Protein AF-A0A844YJI1-F1 (afdb_monomer)

Structure (mmCIF, N/CA/C/O backbone):
data_AF-A0A844YJI1-F1
#
_entry.id   AF-A0A844YJI1-F1
#
loop_
_atom_site.group_PDB
_atom_site.id
_atom_site.type_symbol
_atom_site.label_atom_id
_atom_site.label_alt_id
_atom_site.label_comp_id
_atom_site.label_asym_id
_atom_site.label_entity_id
_atom_site.label_seq_id
_atom_site.pdbx_PDB_ins_code
_atom_site.Cartn_x
_atom_site.Cartn_y
_atom_site.Cartn_z
_atom_site.occupancy
_atom_site.B_iso_or_equiv
_atom_site.auth_seq_id
_atom_site.auth_comp_id
_atom_site.auth_asym_id
_atom_site.auth_atom_id
_atom_site.pdbx_PDB_model_num
ATOM 1 N N . MET A 1 1 ? -22.622 13.168 -15.468 1.00 37.97 1 MET A N 1
ATOM 2 C CA . MET A 1 1 ? -21.741 12.091 -14.967 1.00 37.97 1 MET A CA 1
ATOM 3 C C . MET A 1 1 ? -21.990 12.007 -13.470 1.00 37.97 1 MET A C 1
ATOM 5 O O . MET A 1 1 ? -21.727 12.991 -12.796 1.00 37.97 1 MET A O 1
ATOM 9 N N . ALA A 1 2 ? -22.650 10.957 -12.978 1.00 27.89 2 ALA A N 1
ATOM 10 C CA . ALA A 1 2 ? -23.010 10.878 -11.562 1.00 27.89 2 ALA A CA 1
ATOM 11 C C . ALA A 1 2 ? -21.763 10.545 -10.729 1.00 27.89 2 ALA A C 1
ATOM 13 O O . ALA A 1 2 ? -21.040 9.599 -11.041 1.00 27.89 2 ALA A O 1
ATOM 14 N N . ASP A 1 3 ? -21.505 11.357 -9.709 1.00 32.22 3 ASP A N 1
ATOM 15 C CA . ASP A 1 3 ? -20.399 11.189 -8.776 1.00 32.22 3 ASP A CA 1
ATOM 16 C C . ASP A 1 3 ? -20.737 10.059 -7.789 1.00 32.22 3 ASP A C 1
ATOM 18 O O . ASP A 1 3 ? -21.434 10.240 -6.790 1.00 32.22 3 ASP A O 1
ATOM 22 N N . PHE A 1 4 ? -20.318 8.837 -8.122 1.00 37.47 4 PHE A N 1
ATOM 23 C CA . PHE A 1 4 ? -20.556 7.646 -7.300 1.00 37.47 4 PHE A CA 1
ATOM 24 C C . PHE A 1 4 ? -19.584 7.522 -6.113 1.00 37.47 4 PHE A C 1
ATOM 26 O O . PHE A 1 4 ? -19.648 6.532 -5.381 1.00 37.47 4 PHE A O 1
ATOM 33 N N . ALA A 1 5 ? -18.712 8.511 -5.869 1.00 43.28 5 ALA A N 1
ATOM 34 C CA . ALA A 1 5 ? -17.766 8.482 -4.751 1.00 43.28 5 ALA A CA 1
ATOM 35 C C . ALA A 1 5 ? -18.453 8.468 -3.367 1.00 43.28 5 ALA A C 1
ATOM 37 O O . ALA A 1 5 ? -17.848 8.045 -2.382 1.00 43.28 5 ALA A O 1
ATOM 38 N N . HIS A 1 6 ? -19.729 8.863 -3.286 1.00 41.84 6 HIS A N 1
ATOM 39 C CA . HIS A 1 6 ? -20.486 8.971 -2.034 1.00 41.84 6 HIS A CA 1
ATOM 40 C C . HIS A 1 6 ? -21.352 7.746 -1.671 1.00 41.84 6 HIS A C 1
ATOM 42 O O . HIS A 1 6 ? -21.932 7.728 -0.588 1.00 41.84 6 HIS A O 1
ATOM 48 N N . TYR A 1 7 ? -21.430 6.707 -2.517 1.00 39.31 7 TYR A N 1
ATOM 49 C CA . TYR A 1 7 ? -22.358 5.575 -2.313 1.00 39.31 7 TYR A CA 1
ATOM 50 C C . TYR A 1 7 ? -21.752 4.299 -1.713 1.00 39.31 7 TYR A C 1
ATOM 52 O O . TYR A 1 7 ? -22.489 3.352 -1.429 1.00 39.31 7 TYR A O 1
ATOM 60 N N . SER A 1 8 ? -20.441 4.223 -1.463 1.00 56.78 8 SER A N 1
ATOM 61 C CA . SER A 1 8 ? -19.906 3.069 -0.734 1.00 56.78 8 SER A CA 1
ATOM 62 C C . SER A 1 8 ? -20.155 3.247 0.765 1.00 56.78 8 SER A C 1
ATOM 64 O O . SER A 1 8 ? -19.349 3.849 1.474 1.00 56.78 8 SER A O 1
ATOM 66 N N . VAL A 1 9 ? -21.276 2.722 1.258 1.00 73.06 9 VAL A N 1
ATOM 67 C CA . VAL A 1 9 ? -21.544 2.577 2.694 1.00 73.06 9 VAL A CA 1
ATOM 68 C C . VAL A 1 9 ? -20.427 1.716 3.294 1.00 73.06 9 VAL A C 1
ATOM 70 O O . VAL A 1 9 ? -20.407 0.501 3.107 1.00 73.06 9 VAL A O 1
ATOM 73 N N . THR A 1 10 ? -19.450 2.333 3.962 1.00 85.06 10 THR A N 1
ATOM 74 C CA . THR A 1 10 ? -18.309 1.619 4.555 1.00 85.06 10 THR A CA 1
ATOM 75 C C . THR A 1 10 ? -18.784 0.755 5.717 1.00 85.06 10 THR A C 1
ATOM 77 O O . THR A 1 10 ? -18.982 1.265 6.811 1.00 85.06 10 THR A O 1
ATOM 80 N N . SER A 1 11 ? -18.961 -0.545 5.478 1.00 91.38 11 SER A N 1
ATOM 81 C CA . SER A 1 11 ? -19.440 -1.505 6.478 1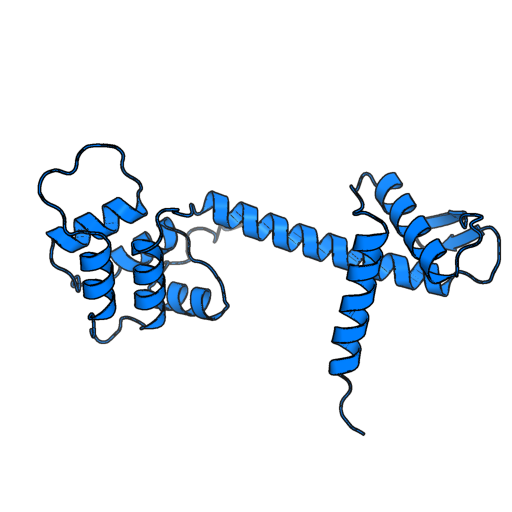.00 91.38 11 SER A CA 1
ATOM 82 C C . SER A 1 11 ? -18.316 -2.354 7.081 1.00 91.38 11 SER A C 1
ATOM 84 O O . SER A 1 11 ? -17.256 -2.511 6.454 1.00 91.38 11 SER A O 1
ATOM 86 N N . PRO A 1 12 ? -18.536 -2.992 8.251 1.00 92.19 12 PRO A N 1
ATOM 87 C CA . PRO A 1 12 ? -17.574 -3.924 8.844 1.00 92.19 12 PRO A CA 1
ATOM 88 C C . PRO A 1 12 ? -17.097 -5.010 7.866 1.00 92.19 12 PRO A C 1
ATOM 90 O O . PRO A 1 12 ? -15.909 -5.327 7.801 1.00 92.19 12 PRO A O 1
ATOM 93 N N . ALA A 1 13 ? -17.993 -5.535 7.025 1.00 92.69 13 ALA A N 1
ATOM 94 C CA . ALA A 1 13 ? -17.663 -6.539 6.011 1.00 92.69 13 ALA A CA 1
ATOM 95 C C . ALA A 1 13 ? -16.760 -6.008 4.889 1.00 92.69 13 ALA A C 1
ATOM 97 O O . ALA A 1 13 ? -15.903 -6.736 4.381 1.00 92.69 13 ALA A O 1
ATOM 98 N N . ILE A 1 14 ? -16.926 -4.749 4.482 1.00 90.94 14 ILE A N 1
ATOM 99 C CA . ILE A 1 14 ? -16.045 -4.125 3.486 1.00 90.94 14 ILE A CA 1
ATOM 100 C C . ILE A 1 14 ? -14.650 -3.929 4.074 1.00 90.94 14 ILE A C 1
ATOM 102 O O . ILE A 1 14 ? -13.665 -4.309 3.439 1.00 90.94 14 ILE A O 1
ATOM 106 N N . VAL A 1 15 ? -14.564 -3.419 5.303 1.00 91.06 15 VAL A N 1
ATOM 107 C CA . VAL A 1 15 ? -13.281 -3.209 5.984 1.00 91.06 15 VAL A CA 1
ATOM 108 C C . VAL A 1 15 ? -12.548 -4.532 6.208 1.00 91.06 15 VAL A C 1
ATOM 110 O O . VAL A 1 15 ? -11.359 -4.622 5.906 1.00 91.06 15 VAL A O 1
ATOM 113 N N . ALA A 1 16 ? -13.248 -5.584 6.642 1.00 92.38 16 ALA A N 1
ATOM 114 C CA . ALA A 1 16 ? -12.661 -6.912 6.809 1.00 92.38 16 ALA A CA 1
ATOM 115 C C . ALA A 1 16 ? -12.089 -7.465 5.491 1.00 92.38 16 ALA A C 1
ATOM 117 O O . ALA A 1 16 ? -10.955 -7.943 5.456 1.00 92.38 16 ALA A O 1
ATOM 118 N N . ARG A 1 17 ? -12.833 -7.347 4.380 1.00 90.50 17 ARG A N 1
ATOM 119 C CA . ARG A 1 17 ? -12.354 -7.762 3.048 1.00 90.50 17 ARG A CA 1
ATOM 120 C C . ARG A 1 17 ? -11.147 -6.946 2.585 1.00 90.50 17 ARG A C 1
ATOM 122 O O . ARG A 1 17 ? -10.225 -7.504 1.991 1.00 90.50 17 ARG A O 1
ATOM 129 N N . PHE A 1 18 ? -11.139 -5.642 2.852 1.00 87.88 18 PHE A N 1
ATOM 130 C CA . PHE A 1 18 ? -10.008 -4.771 2.537 1.00 87.88 18 PHE A CA 1
ATOM 131 C C . PHE A 1 18 ? -8.753 -5.169 3.329 1.00 87.88 18 PHE A C 1
ATOM 133 O O . PHE A 1 18 ? -7.680 -5.325 2.743 1.00 87.88 18 PHE A O 1
ATOM 140 N N . ALA A 1 19 ? -8.901 -5.418 4.633 1.00 87.38 19 ALA A N 1
ATOM 141 C CA . ALA A 1 19 ? -7.820 -5.880 5.500 1.00 87.38 19 ALA A CA 1
ATOM 142 C C . ALA A 1 19 ? -7.262 -7.246 5.060 1.00 87.38 19 ALA A C 1
ATOM 144 O O . ALA A 1 19 ? -6.047 -7.416 4.956 1.00 87.38 19 ALA A O 1
ATOM 145 N N . ALA A 1 20 ? -8.134 -8.192 4.689 1.00 87.75 20 ALA A N 1
ATOM 146 C CA . ALA A 1 20 ? -7.736 -9.515 4.198 1.00 87.75 20 ALA A CA 1
ATOM 147 C C . ALA A 1 20 ? -6.858 -9.453 2.932 1.00 87.75 20 ALA A C 1
ATOM 149 O O . ALA A 1 20 ? -5.977 -10.287 2.733 1.00 87.75 20 ALA A O 1
ATOM 150 N N . ARG A 1 21 ? -7.028 -8.422 2.093 1.00 85.81 21 ARG A N 1
ATOM 151 C CA . ARG A 1 21 ? -6.183 -8.162 0.911 1.00 85.81 21 ARG A CA 1
ATOM 152 C C . ARG A 1 21 ? -4.859 -7.463 1.246 1.00 85.81 21 ARG A C 1
ATOM 154 O O . ARG A 1 21 ? -4.231 -6.886 0.362 1.00 85.81 21 ARG A O 1
ATOM 161 N N . ARG A 1 22 ? -4.428 -7.505 2.512 1.00 80.25 22 ARG A N 1
ATOM 162 C CA . ARG A 1 22 ? -3.274 -6.766 3.059 1.00 80.25 22 ARG A CA 1
ATOM 163 C C . ARG A 1 22 ? -3.423 -5.242 2.973 1.00 80.25 22 ARG A C 1
ATOM 165 O O . ARG A 1 22 ? -2.433 -4.518 3.096 1.00 80.25 22 ARG A O 1
ATOM 172 N N . GLY A 1 23 ? -4.645 -4.747 2.773 1.00 80.00 23 GLY A N 1
ATOM 173 C CA . GLY A 1 23 ? -4.957 -3.335 2.930 1.00 80.00 23 GLY A CA 1
ATOM 174 C C . GLY A 1 23 ? -4.841 -2.929 4.399 1.00 80.00 23 GLY A C 1
ATOM 175 O O . GLY A 1 23 ? -5.090 -3.726 5.298 1.00 80.00 23 GLY A O 1
ATOM 176 N N . ARG A 1 24 ? -4.456 -1.680 4.659 1.00 84.12 24 ARG A N 1
ATOM 177 C CA . ARG A 1 24 ? -4.491 -1.093 6.006 1.00 84.12 24 ARG A CA 1
ATOM 178 C C . ARG A 1 24 ? -5.611 -0.054 6.036 1.00 84.12 24 ARG A C 1
ATOM 180 O O . ARG A 1 24 ? -5.411 0.990 5.413 1.00 84.12 24 ARG A O 1
ATOM 187 N N . PRO A 1 25 ? -6.771 -0.349 6.653 1.00 88.06 25 PRO A N 1
ATOM 188 C CA . PRO A 1 25 ? -7.888 0.593 6.722 1.00 88.06 25 PRO A CA 1
ATOM 189 C C . PRO A 1 25 ? -7.459 1.922 7.352 1.00 88.06 25 PRO A C 1
ATOM 191 O O . PRO A 1 25 ? -6.611 1.920 8.247 1.00 88.06 25 PRO A O 1
ATOM 194 N N . SER A 1 26 ? -8.030 3.033 6.890 1.00 89.06 26 SER A N 1
ATOM 195 C CA . SER A 1 26 ? -7.858 4.331 7.548 1.00 89.06 26 SER A CA 1
ATOM 196 C C . SER A 1 26 ? -8.712 4.436 8.812 1.00 89.06 26 SER A C 1
ATOM 198 O O . SER A 1 26 ? -9.634 3.642 9.036 1.00 89.06 26 SER A O 1
ATOM 200 N N . ASP A 1 27 ? -8.418 5.442 9.625 1.00 89.75 27 ASP A N 1
ATOM 201 C CA . ASP A 1 27 ? -9.129 5.714 10.868 1.00 89.75 27 ASP A CA 1
ATOM 202 C C . ASP A 1 27 ? -10.602 6.058 10.601 1.00 89.75 27 ASP A C 1
ATOM 204 O O . ASP A 1 27 ? -11.487 5.588 11.312 1.00 89.75 27 ASP A O 1
ATOM 208 N N . GLU A 1 28 ? -10.882 6.806 9.535 1.00 89.88 28 GLU A N 1
ATOM 209 C CA . GLU A 1 28 ? -12.232 7.196 9.130 1.00 89.88 28 GLU A CA 1
ATOM 210 C C . GLU A 1 28 ? -13.011 6.012 8.543 1.00 89.88 28 GLU A C 1
ATOM 212 O O . GLU A 1 28 ? -14.203 5.877 8.816 1.00 89.88 28 GLU A O 1
ATOM 217 N N . MET A 1 29 ? -12.354 5.104 7.805 1.00 90.00 29 MET A N 1
ATOM 218 C CA . MET A 1 29 ? -12.991 3.863 7.349 1.00 90.00 29 MET A CA 1
ATOM 219 C C . MET A 1 29 ? -13.389 2.980 8.533 1.00 90.00 29 MET A C 1
ATOM 221 O O . MET A 1 29 ? -14.490 2.429 8.552 1.00 90.00 29 MET A O 1
ATOM 225 N N . LEU A 1 30 ? -12.493 2.845 9.516 1.00 92.94 30 LEU A N 1
ATOM 226 C CA . LEU A 1 30 ? -12.757 2.088 10.737 1.00 92.94 30 LEU A CA 1
ATOM 227 C C . LEU A 1 30 ? -13.880 2.726 11.551 1.00 92.94 30 LEU A C 1
ATOM 229 O O . LEU A 1 30 ? -14.752 2.004 12.020 1.00 92.94 30 LEU A O 1
ATOM 233 N N . LEU A 1 31 ? -13.888 4.054 11.673 1.00 92.81 31 LEU A N 1
ATOM 234 C CA . LEU A 1 31 ? -14.914 4.793 12.403 1.00 92.81 31 LEU A CA 1
ATOM 235 C C . LEU A 1 31 ? -16.287 4.653 11.742 1.00 92.81 31 LEU A C 1
ATOM 237 O O . LEU A 1 31 ? -17.238 4.268 12.412 1.00 92.81 31 LEU A O 1
ATOM 241 N N . LYS A 1 32 ? -16.380 4.879 10.424 1.00 91.38 32 LYS A N 1
ATOM 242 C CA . LYS A 1 32 ? -17.627 4.716 9.657 1.00 91.38 32 LYS A CA 1
ATOM 243 C C . LYS A 1 32 ? -18.187 3.298 9.790 1.00 91.38 32 LYS A C 1
ATOM 245 O O . LYS A 1 32 ? -19.383 3.136 10.001 1.00 91.38 32 LYS A O 1
ATOM 250 N N . ALA A 1 33 ? -17.327 2.279 9.699 1.00 92.75 33 ALA A N 1
ATOM 251 C CA . ALA A 1 33 ? -17.742 0.889 9.872 1.00 92.75 33 ALA A CA 1
ATOM 252 C C . ALA A 1 33 ? -18.152 0.572 11.317 1.00 92.75 33 ALA A C 1
ATOM 254 O O . ALA A 1 33 ? -19.110 -0.166 11.521 1.00 92.75 33 ALA A O 1
ATOM 255 N N . PHE A 1 34 ? -17.446 1.122 12.307 1.00 93.56 34 PHE A N 1
ATOM 256 C CA . PHE A 1 34 ? -17.761 0.943 13.722 1.00 93.56 34 PHE A CA 1
ATOM 257 C C . PHE A 1 34 ? -19.112 1.571 14.087 1.00 93.56 34 PHE A C 1
ATOM 259 O O . PHE A 1 34 ? -19.926 0.928 14.742 1.00 93.56 34 PHE A O 1
ATOM 266 N N . ASP A 1 35 ? -19.389 2.778 13.591 1.00 91.75 35 ASP A N 1
ATOM 267 C CA . ASP A 1 35 ? -20.633 3.507 13.858 1.00 91.75 35 ASP A CA 1
ATOM 268 C C . ASP A 1 35 ? -21.873 2.878 13.196 1.00 91.75 35 ASP A C 1
ATOM 270 O O . ASP A 1 35 ? -22.996 3.201 13.575 1.00 91.75 35 ASP A O 1
ATOM 274 N N . GLN A 1 36 ? -21.695 1.954 12.244 1.00 91.94 36 GLN A N 1
ATOM 275 C CA . GLN A 1 36 ? -22.792 1.181 11.646 1.00 91.94 36 GLN A CA 1
ATOM 276 C C . GLN A 1 36 ? -23.247 -0.011 12.493 1.00 91.94 36 GLN A C 1
ATOM 278 O O . GLN A 1 36 ? -24.264 -0.630 12.178 1.00 91.94 36 GLN A O 1
ATOM 283 N N . ILE A 1 37 ? -22.503 -0.376 13.538 1.00 89.75 37 ILE A N 1
ATOM 284 C CA . ILE A 1 37 ? -22.822 -1.544 14.355 1.00 89.75 37 ILE A CA 1
ATOM 285 C C . ILE A 1 37 ? -23.901 -1.156 15.369 1.00 89.75 37 ILE A C 1
ATOM 287 O O . ILE A 1 37 ? -23.641 -0.422 16.322 1.00 89.75 37 ILE A O 1
ATOM 291 N N . CYS A 1 38 ? -25.117 -1.665 15.164 1.00 85.06 38 CYS A N 1
ATOM 292 C CA . CYS A 1 38 ? -26.252 -1.457 16.057 1.00 85.06 38 CYS A CA 1
ATOM 293 C C . CYS A 1 38 ? -26.910 -2.806 16.409 1.00 85.06 38 CYS A C 1
ATOM 295 O O . CYS A 1 38 ? -27.262 -3.550 15.490 1.00 85.06 38 CYS A O 1
ATOM 297 N N . PRO A 1 39 ? -27.099 -3.135 17.703 1.00 86.44 39 PRO A N 1
ATOM 298 C CA . PRO A 1 39 ? -26.652 -2.385 18.885 1.00 86.44 39 PRO A CA 1
ATOM 299 C C . PRO A 1 39 ? -25.120 -2.389 19.046 1.00 86.44 39 PRO A C 1
ATOM 301 O O . PRO A 1 39 ? -24.446 -3.275 18.516 1.00 86.44 39 PRO A O 1
ATOM 304 N N . SER A 1 40 ? -24.575 -1.402 19.775 1.00 88.88 40 SER A N 1
ATOM 305 C CA . SER A 1 40 ? -23.127 -1.325 20.030 1.00 88.88 40 SER A CA 1
ATOM 306 C C . SER A 1 40 ? -22.659 -2.542 20.843 1.00 88.88 40 SER A C 1
ATOM 308 O O . SER A 1 40 ? -23.257 -2.830 21.882 1.00 88.88 40 SER A O 1
ATOM 310 N N . PRO A 1 41 ? -21.578 -3.229 20.426 1.00 89.50 41 PRO A N 1
ATOM 311 C CA . PRO A 1 41 ? -21.020 -4.373 21.149 1.00 89.50 41 PRO A CA 1
ATOM 312 C C . PRO A 1 41 ? -20.235 -3.968 22.403 1.00 89.50 41 PRO A C 1
ATOM 314 O O . PRO A 1 41 ? -19.803 -4.831 23.163 1.00 89.50 41 PRO A O 1
ATOM 317 N N . LEU A 1 42 ? -19.980 -2.671 22.583 1.00 92.00 42 LEU A N 1
ATOM 318 C CA . LEU A 1 42 ? -19.166 -2.117 23.658 1.00 92.00 42 LEU A CA 1
ATOM 319 C C . LEU A 1 42 ? -20.007 -1.212 24.555 1.00 92.00 42 LEU A C 1
ATOM 321 O O . LEU A 1 42 ? -21.004 -0.630 24.121 1.00 92.00 42 LEU A O 1
ATOM 325 N N . SER A 1 43 ? -19.556 -1.016 25.795 1.00 92.31 43 SER A N 1
ATOM 326 C CA . SER A 1 43 ? -20.160 -0.016 26.676 1.00 92.31 43 SER A CA 1
ATOM 327 C C . SER A 1 43 ? -20.055 1.390 26.072 1.00 92.31 43 SER A C 1
ATOM 329 O O . SER A 1 43 ? -19.213 1.670 25.212 1.00 92.31 43 SER A O 1
ATOM 331 N N . GLN A 1 44 ? -20.883 2.322 26.544 1.00 90.06 44 GLN A N 1
ATOM 332 C CA . GLN A 1 44 ? -20.855 3.709 26.068 1.00 90.06 44 GLN A CA 1
ATOM 333 C C . GLN A 1 44 ? -19.476 4.366 26.269 1.00 90.06 44 GLN A C 1
ATOM 335 O O . GLN A 1 44 ? -18.997 5.087 25.394 1.00 90.06 44 GLN A O 1
ATOM 340 N N . ILE A 1 45 ? -18.812 4.068 27.392 1.00 90.06 45 ILE A N 1
ATOM 341 C CA . ILE A 1 45 ? -17.476 4.586 27.720 1.00 90.06 45 ILE A CA 1
ATOM 342 C C . ILE A 1 45 ? -16.427 4.039 26.744 1.00 90.06 45 ILE A C 1
ATOM 344 O O . ILE A 1 45 ? -15.600 4.793 26.231 1.00 90.06 45 ILE A O 1
ATOM 348 N N . GLU A 1 46 ? -16.462 2.738 26.459 1.00 92.00 46 GLU A N 1
ATOM 349 C CA . GLU A 1 46 ? -15.542 2.103 25.508 1.00 92.00 46 GLU A CA 1
ATOM 350 C C . GLU A 1 46 ? -15.794 2.575 24.075 1.00 92.00 46 GLU A C 1
ATOM 352 O O . GLU A 1 46 ? -14.844 2.862 23.350 1.00 92.00 46 GLU A O 1
ATOM 357 N N . THR A 1 47 ? -17.062 2.726 23.688 1.00 91.75 47 THR A N 1
ATOM 358 C CA . THR A 1 47 ? -17.476 3.248 22.379 1.00 91.75 47 THR A CA 1
ATOM 359 C C . THR A 1 47 ? -16.903 4.650 22.154 1.00 91.75 47 THR A C 1
ATOM 361 O O . THR A 1 47 ? -16.265 4.910 21.134 1.00 91.75 47 THR A O 1
ATOM 364 N N . GLU A 1 48 ? -17.052 5.549 23.130 1.00 89.31 48 GLU A N 1
ATOM 365 C CA . GLU A 1 48 ? -16.487 6.902 23.061 1.00 89.31 48 GLU A CA 1
ATOM 366 C C . GLU A 1 48 ? -14.950 6.881 23.027 1.00 89.31 48 GLU A C 1
ATOM 368 O O . GLU A 1 48 ? -14.322 7.642 22.284 1.00 89.31 48 GLU A O 1
ATOM 373 N N . ALA A 1 49 ? -14.320 5.981 23.786 1.00 89.50 49 ALA A N 1
ATOM 374 C CA . ALA A 1 49 ? -12.870 5.837 23.779 1.00 89.50 49 ALA A CA 1
ATOM 375 C C . ALA A 1 49 ? -12.340 5.354 22.414 1.00 89.50 49 ALA A C 1
ATOM 377 O O . ALA A 1 49 ? -11.355 5.907 21.917 1.00 89.50 49 ALA A O 1
ATOM 378 N N . VAL A 1 50 ? -13.015 4.395 21.768 1.00 91.19 50 VAL A N 1
ATOM 379 C CA . VAL A 1 50 ? -12.701 3.949 20.398 1.00 91.19 50 VAL A CA 1
ATOM 380 C C . VAL A 1 50 ? -12.817 5.115 19.418 1.00 91.19 50 VAL A C 1
ATOM 382 O O . VAL A 1 50 ? -11.858 5.406 18.698 1.00 91.19 50 VAL A O 1
ATOM 385 N N . ARG A 1 51 ? -13.939 5.848 19.437 1.00 90.69 51 ARG A N 1
ATOM 386 C CA . ARG A 1 51 ? -14.155 7.014 18.564 1.00 90.69 51 ARG A CA 1
ATOM 387 C C . ARG A 1 51 ? -13.062 8.067 18.727 1.00 90.69 51 ARG A C 1
ATOM 389 O O . ARG A 1 51 ? -12.551 8.585 17.738 1.00 90.69 51 ARG A O 1
ATOM 396 N N . ARG A 1 52 ? -12.640 8.357 19.959 1.00 87.00 52 ARG A N 1
ATOM 397 C CA . ARG A 1 52 ? -11.557 9.316 20.235 1.00 87.00 52 ARG A CA 1
ATOM 398 C C . ARG A 1 52 ? -10.219 8.905 19.637 1.00 87.00 52 ARG A C 1
ATOM 400 O O . ARG A 1 52 ? -9.519 9.765 19.100 1.00 87.00 52 ARG A O 1
ATOM 407 N N . VAL A 1 53 ? -9.871 7.619 19.713 1.00 87.69 53 VAL A N 1
ATOM 408 C CA . VAL A 1 53 ? -8.628 7.100 19.121 1.00 87.69 53 VAL A CA 1
ATOM 409 C C . VAL A 1 53 ? -8.640 7.240 17.597 1.00 87.69 53 VAL A C 1
ATOM 411 O O . VAL A 1 53 ? -7.597 7.547 17.016 1.00 87.69 53 VAL A O 1
ATOM 414 N N . LEU A 1 54 ? -9.801 7.050 16.964 1.00 88.25 54 LEU A N 1
ATOM 415 C CA . LEU A 1 54 ? -9.958 7.127 15.509 1.00 88.25 54 LEU A CA 1
ATOM 416 C C . LEU A 1 54 ? -10.064 8.576 14.991 1.00 88.25 54 LEU A C 1
ATOM 418 O O . LEU A 1 54 ? -9.453 8.907 13.988 1.00 88.25 54 LEU A O 1
ATOM 422 N N . VAL A 1 55 ? -10.749 9.485 15.692 1.00 81.88 55 VAL A N 1
ATOM 423 C CA . VAL A 1 55 ? -10.896 10.896 15.255 1.00 81.88 55 VAL A CA 1
ATOM 424 C C . VAL A 1 55 ? -9.658 11.751 15.585 1.00 81.88 55 VAL A C 1
ATOM 426 O O . VAL A 1 55 ? -9.547 12.887 15.133 1.00 81.88 55 VAL A O 1
ATOM 429 N N . ARG A 1 56 ? -8.710 11.240 16.388 1.00 69.44 56 ARG A N 1
ATOM 430 C CA . ARG A 1 56 ? -7.556 12.004 16.911 1.00 69.44 56 ARG A CA 1
ATOM 431 C C . ARG A 1 56 ? -7.975 13.346 17.550 1.00 69.44 56 ARG A C 1
ATOM 433 O O . ARG A 1 56 ? -7.312 14.368 17.362 1.00 69.44 56 ARG A O 1
ATOM 440 N N . LYS A 1 57 ? -9.077 13.375 18.316 1.00 65.44 57 LYS A N 1
ATOM 441 C CA . LYS A 1 57 ? -9.511 14.608 19.006 1.00 65.44 57 LYS A CA 1
ATOM 442 C C . LYS A 1 57 ? -8.434 15.070 19.995 1.00 65.44 57 LYS A C 1
ATOM 444 O O . LYS A 1 57 ? -8.053 14.321 20.892 1.00 65.44 57 LYS A O 1
ATOM 449 N N . ARG A 1 58 ? -7.972 16.317 19.844 1.00 55.97 58 ARG A N 1
ATOM 450 C CA . ARG A 1 58 ? -7.086 16.987 20.810 1.00 55.97 58 ARG A CA 1
ATOM 451 C C . ARG A 1 58 ? -7.886 17.397 22.051 1.00 55.97 58 ARG A C 1
ATOM 453 O O . ARG A 1 58 ? -9.027 17.831 21.930 1.00 55.97 58 ARG A O 1
ATOM 460 N N . GLY A 1 59 ? -7.275 17.277 23.228 1.00 62.03 59 GLY A N 1
ATOM 461 C CA . GLY A 1 59 ? -7.854 17.707 24.505 1.00 62.03 59 GLY A CA 1
ATOM 462 C C . GLY A 1 59 ? -7.875 16.612 25.570 1.00 62.03 59 GLY A C 1
ATOM 463 O O . GLY A 1 59 ? -7.814 15.417 25.270 1.00 62.03 59 GLY A O 1
ATOM 464 N N . ARG A 1 60 ? -7.960 17.027 26.839 1.00 61.47 60 ARG A N 1
ATOM 465 C CA . ARG A 1 60 ? -8.049 16.108 27.980 1.00 61.47 60 ARG A CA 1
ATOM 466 C C . ARG A 1 60 ? -9.364 15.320 27.899 1.00 61.47 60 ARG A C 1
ATOM 468 O O . ARG A 1 60 ? -10.413 15.920 27.660 1.00 61.47 60 ARG A O 1
ATOM 475 N N . PRO A 1 61 ? -9.347 13.989 28.068 1.00 64.81 61 PRO A N 1
ATOM 476 C CA . PRO A 1 61 ? -10.580 13.223 28.097 1.00 64.81 61 PRO A CA 1
ATOM 477 C C . PRO A 1 61 ? -11.465 13.610 29.293 1.00 64.81 61 PRO A C 1
ATOM 479 O O . PRO A 1 61 ? -10.938 13.839 30.385 1.00 64.81 61 PRO A O 1
ATOM 482 N N . PRO A 1 62 ? -12.796 13.692 29.103 1.00 63.25 62 PRO A N 1
ATOM 483 C CA . PRO A 1 62 ? -13.756 13.888 30.175 1.00 63.25 62 PRO A CA 1
ATOM 484 C C . PRO A 1 62 ? -13.842 12.580 30.966 1.00 63.25 62 PRO A C 1
ATOM 486 O O . PRO A 1 62 ? -14.633 11.695 30.661 1.00 63.25 62 PRO A O 1
ATOM 489 N N . GLY A 1 63 ? -12.953 12.421 31.943 1.00 72.50 63 GLY A N 1
ATOM 490 C CA . GLY A 1 63 ? -12.942 11.276 32.850 1.00 72.50 63 GLY A CA 1
ATOM 491 C C . GLY A 1 63 ? -11.929 10.180 32.515 1.00 72.50 63 GLY A C 1
ATOM 492 O O . GLY A 1 63 ? -11.089 10.292 31.616 1.00 72.50 63 GLY A O 1
ATOM 493 N N . LYS A 1 64 ? -11.982 9.115 33.320 1.00 81.62 64 LYS A N 1
ATOM 494 C CA . LYS A 1 64 ? -11.066 7.973 33.260 1.00 81.62 64 LYS A CA 1
ATOM 495 C C . LYS A 1 64 ? -11.499 7.026 32.140 1.00 81.62 64 LYS A C 1
ATOM 497 O O . LYS A 1 64 ? -12.315 6.137 32.356 1.00 81.62 64 LYS A O 1
ATOM 502 N N . LEU A 1 65 ? -10.963 7.238 30.941 1.00 84.12 65 LEU A N 1
ATOM 503 C CA . LEU A 1 65 ? -11.163 6.319 29.822 1.00 84.12 65 LEU A CA 1
ATOM 504 C C . LEU A 1 65 ? -10.340 5.032 30.010 1.00 84.12 65 LEU A C 1
ATOM 506 O O . LEU A 1 65 ? -9.256 5.083 30.603 1.00 84.12 65 LEU A O 1
ATOM 510 N N . PRO A 1 66 ? -10.821 3.890 29.489 1.00 87.50 66 PRO A N 1
ATOM 511 C CA . PRO A 1 66 ? -10.044 2.659 29.440 1.00 87.50 66 PRO A CA 1
ATOM 512 C C . PRO A 1 66 ? -8.749 2.856 28.644 1.00 87.50 66 PRO A C 1
ATOM 514 O O . PRO A 1 66 ? -8.682 3.629 27.683 1.00 87.50 66 PRO A O 1
ATOM 517 N N . SER A 1 67 ? -7.701 2.143 29.050 1.00 88.38 67 SER A N 1
ATOM 518 C 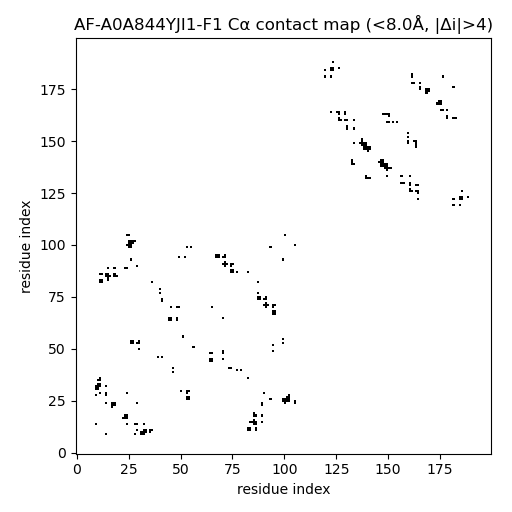CA . SER A 1 67 ? -6.421 2.169 28.348 1.00 88.38 67 SER A CA 1
ATOM 519 C C . SER A 1 67 ? -6.539 1.528 26.963 1.00 88.38 67 SER A C 1
ATOM 521 O O . SER A 1 67 ? -7.411 0.696 26.709 1.00 88.38 67 SER A O 1
ATOM 523 N N . ARG A 1 68 ? -5.612 1.862 26.058 1.00 88.12 68 ARG A N 1
ATOM 524 C CA . ARG A 1 68 ? -5.579 1.284 24.703 1.00 88.12 68 ARG A CA 1
ATOM 525 C C . ARG A 1 68 ? -5.517 -0.244 24.742 1.00 88.12 68 ARG A C 1
ATOM 527 O O . ARG A 1 68 ? -6.249 -0.896 24.015 1.00 88.12 68 ARG A O 1
ATOM 534 N N . THR A 1 69 ? -4.725 -0.810 25.653 1.00 90.38 69 THR A N 1
ATOM 535 C CA . THR A 1 69 ? -4.622 -2.263 25.854 1.00 90.38 69 THR A CA 1
ATOM 536 C C . THR A 1 69 ? -5.939 -2.881 26.322 1.00 90.38 69 THR A C 1
ATOM 538 O O . THR A 1 69 ? -6.298 -3.963 25.861 1.00 90.38 69 THR A O 1
ATOM 541 N N . GLN A 1 70 ? -6.669 -2.206 27.218 1.00 92.44 70 GLN A N 1
ATOM 542 C CA . GLN A 1 70 ? -7.994 -2.655 27.658 1.00 92.44 70 GLN A CA 1
ATOM 543 C C . GLN A 1 70 ? -8.986 -2.645 26.491 1.00 92.44 70 GLN A C 1
ATOM 545 O O . GLN A 1 70 ? -9.644 -3.652 26.257 1.00 92.44 70 GLN A O 1
ATOM 550 N N . LEU A 1 71 ? -9.009 -1.568 25.700 1.00 92.25 71 LEU A N 1
ATOM 551 C CA . LEU A 1 71 ? -9.861 -1.455 24.513 1.00 92.25 71 LEU A CA 1
ATOM 552 C C . LEU A 1 71 ? -9.540 -2.511 23.453 1.00 92.25 71 LEU A C 1
ATOM 554 O O . LEU A 1 71 ? -10.448 -3.149 22.931 1.00 92.25 71 LEU A O 1
ATOM 558 N N . THR A 1 72 ? -8.259 -2.739 23.154 1.00 93.25 72 THR A N 1
ATOM 559 C CA . THR A 1 72 ? -7.829 -3.778 22.208 1.00 93.25 72 THR A CA 1
ATOM 560 C C . THR A 1 72 ? -8.321 -5.157 22.647 1.00 93.25 72 THR A C 1
ATOM 562 O O . THR A 1 72 ? -8.833 -5.912 21.823 1.00 93.25 72 THR A O 1
ATOM 565 N N . ARG A 1 73 ? -8.201 -5.489 23.941 1.00 93.56 73 ARG A N 1
ATOM 566 C CA . ARG A 1 73 ? -8.703 -6.762 24.480 1.00 93.56 73 ARG A CA 1
ATOM 567 C C . ARG A 1 73 ? -10.223 -6.852 24.392 1.00 93.56 73 ARG A C 1
ATOM 569 O O . ARG A 1 73 ? -10.710 -7.864 23.901 1.00 93.56 73 ARG A O 1
ATOM 576 N N . ALA A 1 74 ? -10.941 -5.803 24.795 1.00 93.38 74 ALA A N 1
ATOM 577 C CA . ALA A 1 74 ? -12.399 -5.754 24.722 1.00 93.38 74 ALA A CA 1
ATOM 578 C C . ALA A 1 74 ? -12.892 -5.981 23.284 1.00 93.38 74 ALA A C 1
ATOM 580 O O . ALA A 1 74 ? -13.709 -6.864 23.044 1.00 93.38 74 ALA A O 1
ATOM 581 N N . VAL A 1 75 ? -12.307 -5.284 22.302 1.00 94.25 75 VAL A N 1
ATOM 582 C CA . VAL A 1 75 ? -12.642 -5.451 20.877 1.00 94.25 75 VAL A CA 1
ATOM 583 C C . VAL A 1 75 ? -12.383 -6.877 20.384 1.00 94.25 75 VAL A C 1
ATOM 585 O O . VAL A 1 75 ? -13.209 -7.441 19.670 1.00 94.25 75 VAL A O 1
ATOM 588 N N . LEU A 1 76 ? -11.265 -7.494 20.775 1.00 94.25 76 LEU A N 1
ATOM 589 C CA . LEU A 1 76 ? -10.956 -8.877 20.393 1.00 94.25 76 LEU A CA 1
ATOM 590 C C . LEU A 1 76 ? -11.830 -9.918 21.101 1.00 94.25 76 LEU A C 1
ATOM 592 O O . LEU A 1 76 ? -11.881 -11.061 20.647 1.00 94.25 76 LEU A O 1
ATOM 596 N N . GLN A 1 77 ? -12.507 -9.565 22.189 1.00 95.06 77 GLN A N 1
ATOM 597 C CA . GLN A 1 77 ? -13.428 -10.455 22.897 1.00 95.06 77 GLN A CA 1
ATOM 598 C C . GLN A 1 77 ? -14.862 -10.379 22.360 1.00 95.06 77 GLN A C 1
ATOM 600 O O . GLN A 1 77 ? -15.667 -11.253 22.677 1.00 95.06 77 GLN A O 1
ATOM 605 N N . ILE A 1 78 ? -15.178 -9.398 21.507 1.00 93.44 78 ILE A N 1
ATOM 606 C CA . ILE A 1 78 ? -16.484 -9.309 20.847 1.00 93.44 78 ILE A CA 1
ATOM 607 C C . ILE A 1 78 ? -16.722 -10.576 20.016 1.00 93.44 78 ILE A C 1
ATOM 609 O O . ILE A 1 78 ? -15.948 -10.902 19.110 1.00 93.44 78 ILE A O 1
ATOM 613 N N . ASN A 1 79 ? -17.826 -11.261 20.316 1.00 89.19 79 ASN A N 1
ATOM 614 C CA . ASN A 1 79 ? -18.292 -12.453 19.608 1.00 89.19 79 ASN A CA 1
ATOM 615 C C . ASN A 1 79 ? -19.747 -12.296 19.129 1.00 89.19 79 ASN A C 1
ATOM 617 O O . ASN A 1 79 ? -20.557 -13.216 19.211 1.00 89.19 79 ASN A O 1
ATOM 621 N N . GLN A 1 80 ? -20.106 -11.089 18.689 1.00 88.19 80 GLN A N 1
ATOM 622 C CA . GLN A 1 80 ? -21.456 -10.794 18.224 1.00 88.19 80 GLN A CA 1
ATOM 623 C C . GLN A 1 80 ? -21.667 -11.325 16.794 1.00 88.19 80 GLN A C 1
ATOM 625 O O . GLN A 1 80 ? -20.865 -11.015 15.902 1.00 88.19 80 GLN A O 1
ATOM 630 N N . PRO A 1 81 ? -22.758 -12.070 16.538 1.00 86.00 81 PRO A N 1
ATOM 631 C CA . PRO A 1 81 ? -23.126 -12.491 15.193 1.00 86.00 81 PRO A CA 1
ATOM 632 C C . PRO A 1 81 ? -23.285 -11.285 14.258 1.00 86.00 81 PRO A C 1
ATOM 634 O O . PRO A 1 81 ? -23.896 -10.283 14.620 1.00 86.00 81 PRO A O 1
ATOM 637 N N . GLY A 1 82 ? -22.730 -11.378 13.049 1.00 86.06 82 GLY A N 1
ATOM 638 C CA . GLY A 1 82 ? -22.812 -10.314 12.041 1.00 86.06 82 GLY A CA 1
ATOM 639 C C . GLY A 1 82 ? -21.641 -9.327 12.035 1.00 86.06 82 GLY A C 1
ATOM 640 O O . GLY A 1 82 ? -21.505 -8.576 11.070 1.00 86.06 82 GLY A O 1
ATOM 641 N N . ILE A 1 83 ? -20.744 -9.364 13.029 1.00 92.25 83 ILE A N 1
ATOM 642 C CA . ILE A 1 83 ? -19.501 -8.580 13.006 1.00 92.25 83 ILE A CA 1
ATOM 643 C C . ILE A 1 83 ? -18.344 -9.472 12.527 1.00 92.25 83 ILE A C 1
ATOM 645 O O . ILE A 1 83 ? -17.962 -10.416 13.219 1.00 92.25 83 ILE A O 1
ATOM 649 N N . PRO A 1 84 ? -17.741 -9.204 11.356 1.00 94.31 84 PRO A N 1
ATOM 650 C CA . PRO A 1 84 ? -16.657 -10.031 10.837 1.00 94.31 84 PRO A CA 1
ATOM 651 C C . PRO A 1 84 ? -15.408 -9.967 11.718 1.00 94.31 84 PRO A C 1
ATOM 653 O O . PRO A 1 84 ? -14.939 -8.883 12.072 1.00 94.31 84 PRO A O 1
ATOM 656 N N . ARG A 1 85 ? -14.787 -11.123 11.982 1.00 93.38 85 ARG A N 1
ATOM 657 C CA . ARG A 1 85 ? -13.577 -11.196 12.816 1.00 93.38 85 ARG A CA 1
ATOM 658 C C . ARG A 1 85 ? -12.426 -10.341 12.284 1.00 93.38 85 ARG A C 1
ATOM 660 O O . ARG A 1 85 ? -11.795 -9.624 13.051 1.00 93.38 85 ARG A O 1
ATOM 667 N N . GLY A 1 86 ? -12.228 -10.334 10.965 1.00 92.62 86 GLY A N 1
ATOM 668 C CA . GLY A 1 86 ? -11.189 -9.519 10.329 1.00 92.62 86 GLY A CA 1
ATOM 669 C C . GLY A 1 86 ? -11.373 -8.009 10.530 1.00 92.62 86 GLY A C 1
ATOM 670 O O . GLY A 1 86 ? -10.393 -7.269 10.534 1.00 92.62 86 GLY A O 1
ATOM 671 N N . PHE A 1 87 ? -12.606 -7.531 10.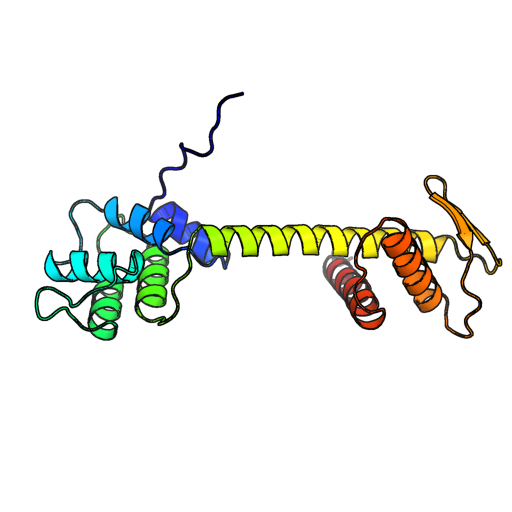742 1.00 95.38 87 PHE A N 1
ATOM 672 C CA . PHE A 1 87 ? -12.840 -6.136 11.121 1.00 95.38 87 PHE A CA 1
ATOM 673 C C . PHE A 1 87 ? -12.388 -5.872 12.561 1.00 95.38 87 PHE A C 1
ATOM 675 O O . PHE A 1 87 ? -11.664 -4.907 12.797 1.00 95.38 87 PHE A O 1
ATOM 682 N N . LEU A 1 88 ? -12.761 -6.746 13.502 1.00 95.25 88 LEU A N 1
ATOM 683 C CA . LEU A 1 88 ? -12.354 -6.635 14.907 1.00 95.25 88 LEU A CA 1
ATOM 684 C C . LEU A 1 88 ? -10.832 -6.679 15.058 1.00 95.25 88 LEU A C 1
ATOM 686 O O . LEU A 1 88 ? -10.267 -5.886 15.801 1.00 95.25 88 LEU A O 1
ATOM 690 N N . GLU A 1 89 ? -10.156 -7.550 14.310 1.00 94.50 89 GLU A N 1
ATOM 691 C CA . GLU A 1 89 ? -8.693 -7.629 14.274 1.00 94.50 89 GLU A CA 1
ATOM 692 C C . GLU A 1 89 ? -8.061 -6.346 13.727 1.00 94.50 89 GLU A C 1
ATOM 694 O O . GLU A 1 89 ? -7.120 -5.819 14.323 1.00 94.50 89 GLU A O 1
ATOM 699 N N . ALA A 1 90 ? -8.596 -5.800 12.629 1.00 92.69 90 ALA A N 1
ATOM 700 C CA . ALA A 1 90 ? -8.116 -4.541 12.064 1.00 92.69 90 ALA A CA 1
ATOM 701 C C . ALA A 1 90 ? -8.316 -3.364 13.035 1.00 92.69 90 ALA A C 1
ATOM 703 O O . ALA A 1 90 ? -7.403 -2.553 13.221 1.00 92.69 90 ALA A O 1
ATOM 704 N N . LEU A 1 91 ? -9.478 -3.296 13.692 1.00 93.69 91 LEU A N 1
ATOM 705 C CA . LEU A 1 91 ? -9.785 -2.287 14.702 1.00 93.69 91 LEU A CA 1
ATOM 706 C C . LEU A 1 91 ? -8.865 -2.429 15.922 1.00 93.69 91 LEU A C 1
ATOM 708 O O . LEU A 1 91 ? -8.250 -1.454 16.341 1.00 93.69 91 LEU A O 1
ATOM 712 N N . ALA A 1 92 ? -8.698 -3.640 16.451 1.00 93.75 92 ALA A N 1
ATOM 713 C CA . ALA A 1 92 ? -7.824 -3.933 17.582 1.00 93.75 92 ALA A CA 1
ATOM 714 C C . ALA A 1 92 ? -6.356 -3.584 17.290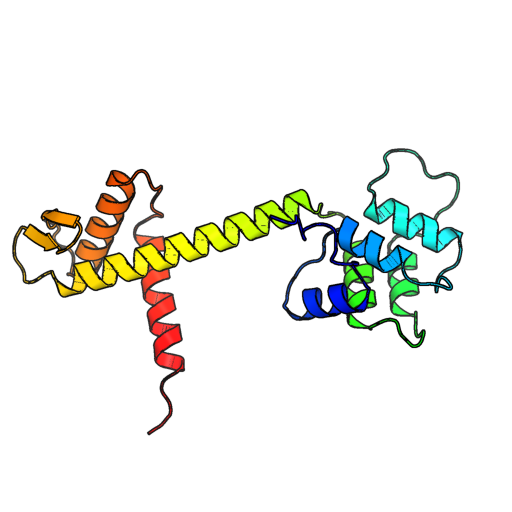 1.00 93.75 92 ALA A C 1
ATOM 716 O O . ALA A 1 92 ? -5.696 -2.933 18.106 1.00 93.75 92 ALA A O 1
ATOM 717 N N . HIS A 1 93 ? -5.859 -3.953 16.105 1.00 91.44 93 HIS A N 1
ATOM 718 C CA . HIS A 1 93 ? -4.523 -3.581 15.644 1.00 91.44 93 HIS A CA 1
ATOM 719 C C . HIS A 1 93 ? -4.366 -2.056 15.599 1.00 91.44 93 HIS A C 1
ATOM 721 O O . HIS A 1 93 ? -3.380 -1.506 16.096 1.00 91.44 93 HIS A O 1
ATOM 727 N N . ARG A 1 94 ? -5.359 -1.342 15.053 1.00 90.19 94 ARG A N 1
ATOM 728 C CA . ARG A 1 94 ? -5.339 0.122 15.017 1.00 90.19 94 ARG A CA 1
ATOM 729 C C . ARG A 1 94 ? -5.357 0.738 16.417 1.00 90.19 94 ARG A C 1
ATOM 731 O O . ARG A 1 94 ? -4.584 1.662 16.674 1.00 90.19 94 ARG A O 1
ATOM 738 N N . LEU A 1 95 ? -6.192 0.235 17.323 1.00 90.19 95 LEU A N 1
ATOM 739 C CA . LEU A 1 95 ? -6.258 0.699 18.711 1.00 90.19 95 LEU A CA 1
ATOM 740 C C . LEU A 1 95 ? -4.928 0.483 19.443 1.00 90.19 95 LEU A C 1
ATOM 742 O O . LEU A 1 95 ? -4.534 1.352 20.219 1.00 90.19 95 LEU A O 1
ATOM 746 N N . GLY A 1 96 ? -4.199 -0.593 19.133 1.00 87.31 96 GLY A N 1
ATOM 747 C CA . GLY A 1 96 ? -2.852 -0.852 19.650 1.00 87.31 96 GLY A CA 1
ATOM 748 C C . GLY A 1 96 ? -1.746 0.045 19.067 1.00 87.31 96 GLY A C 1
ATOM 749 O O . GLY A 1 96 ? -0.748 0.285 19.738 1.00 87.31 96 GLY A O 1
ATOM 750 N N . SER A 1 97 ? -1.919 0.582 17.855 1.00 85.31 97 SER A N 1
ATOM 751 C CA . SER A 1 97 ? -0.919 1.422 17.172 1.00 85.31 97 SER A CA 1
ATOM 752 C C . SER A 1 97 ? -0.960 2.884 17.620 1.00 85.31 97 SER A C 1
ATOM 754 O O . SER A 1 97 ? -2.014 3.517 17.568 1.00 85.31 97 SER A O 1
ATOM 756 N N . ILE A 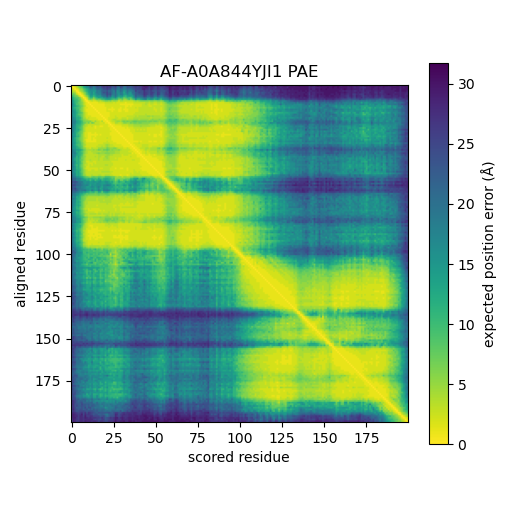1 98 ? 0.183 3.476 17.983 1.00 78.50 98 ILE A N 1
ATOM 757 C CA . ILE A 1 98 ? 0.272 4.909 18.328 1.00 78.50 98 ILE A CA 1
ATOM 758 C C . ILE A 1 98 ? -0.071 5.779 17.112 1.00 78.50 98 ILE A C 1
ATOM 760 O O . ILE A 1 98 ? -0.864 6.715 17.226 1.00 78.50 98 ILE A O 1
ATOM 764 N N . GLU A 1 99 ? 0.468 5.426 15.947 1.00 77.00 99 GLU A N 1
ATOM 765 C CA . GLU A 1 99 ? 0.249 6.145 14.697 1.00 77.00 99 GLU A CA 1
ATOM 766 C C . GLU A 1 99 ? -1.129 5.808 14.121 1.00 77.00 99 GLU A C 1
ATOM 768 O O . GLU A 1 99 ? -1.465 4.638 13.908 1.00 77.00 99 GLU A O 1
ATOM 773 N N . GLY A 1 100 ? -1.942 6.844 13.896 1.00 74.12 100 GLY A N 1
ATOM 774 C CA . GLY A 1 100 ? -3.153 6.731 13.075 1.00 74.12 100 GLY A CA 1
ATOM 775 C C . GLY A 1 100 ? -2.878 6.871 11.588 1.00 74.12 100 GLY A C 1
ATOM 776 O O . GLY A 1 100 ? -1.766 7.237 11.216 1.00 74.12 100 GLY A O 1
ATOM 777 N N . ARG A 1 101 ? -3.894 6.651 10.759 1.00 75.19 101 ARG A N 1
ATOM 778 C CA . ARG A 1 101 ? -3.777 6.857 9.317 1.00 75.19 101 ARG A CA 1
ATOM 779 C C . ARG A 1 101 ? -5.035 7.511 8.777 1.00 75.19 101 ARG A C 1
ATOM 781 O O . ARG A 1 101 ? -6.097 6.899 8.838 1.00 75.19 101 ARG A O 1
ATOM 788 N N . SER A 1 102 ? -4.912 8.720 8.244 1.00 75.81 102 SER A N 1
ATOM 789 C CA . SER A 1 102 ? -6.066 9.395 7.639 1.00 75.81 102 SER A CA 1
ATOM 790 C C . SER A 1 102 ? -6.419 8.795 6.274 1.00 75.81 102 SER A C 1
ATOM 792 O O . SER A 1 102 ? -5.572 8.194 5.601 1.00 75.81 102 SER A O 1
ATOM 794 N N . GLU A 1 103 ? -7.667 8.972 5.835 1.00 72.75 103 GLU A N 1
ATOM 795 C CA . GLU A 1 103 ? -8.120 8.644 4.474 1.00 72.75 103 GLU A CA 1
ATOM 796 C C . GLU A 1 103 ? -7.222 9.329 3.436 1.00 72.75 103 GLU A C 1
ATOM 798 O O . GLU A 1 103 ? -6.816 8.695 2.464 1.00 72.75 103 GLU A O 1
ATOM 803 N N . PHE A 1 104 ? -6.823 10.579 3.684 1.00 71.75 104 PHE A N 1
ATOM 804 C CA . PHE A 1 104 ? -5.918 11.333 2.818 1.00 71.75 104 PHE A CA 1
ATOM 805 C C . PHE A 1 104 ? -4.531 10.680 2.698 1.00 71.75 104 PHE A C 1
ATOM 807 O O . PHE A 1 104 ? -4.047 10.433 1.593 1.00 71.75 104 PHE A O 1
ATOM 814 N N . GLU A 1 105 ? -3.901 10.316 3.819 1.00 73.25 105 GLU A N 1
ATOM 815 C CA . GLU A 1 105 ? -2.609 9.611 3.822 1.00 73.25 105 GLU A CA 1
ATOM 816 C C . GLU A 1 105 ? -2.706 8.234 3.145 1.00 73.25 105 GLU A C 1
ATOM 818 O O . GLU A 1 105 ? -1.777 7.791 2.459 1.00 73.25 105 GLU A O 1
ATOM 823 N N . ALA A 1 106 ? -3.832 7.538 3.328 1.00 69.62 106 ALA A N 1
ATOM 824 C CA . ALA A 1 106 ? -4.096 6.264 2.673 1.00 69.62 106 ALA A CA 1
ATOM 825 C C . ALA A 1 106 ? -4.243 6.428 1.150 1.00 69.62 106 ALA A C 1
ATOM 827 O O . ALA A 1 106 ? -3.640 5.657 0.397 1.00 69.62 106 ALA A O 1
ATOM 828 N N . GLN A 1 107 ? -4.975 7.450 0.698 1.00 73.19 107 GLN A N 1
ATOM 829 C CA . GLN A 1 107 ? -5.159 7.780 -0.716 1.00 73.19 107 GLN A CA 1
ATOM 830 C C . GLN A 1 107 ? -3.842 8.185 -1.382 1.00 73.19 107 GLN A C 1
ATOM 832 O O . GLN A 1 107 ? -3.517 7.639 -2.435 1.00 73.19 107 GLN A O 1
ATOM 837 N N . ILE A 1 108 ? -3.032 9.041 -0.748 1.00 77.88 108 ILE A N 1
ATOM 838 C CA . ILE A 1 108 ? -1.685 9.379 -1.239 1.00 77.88 108 ILE A CA 1
ATOM 839 C C . ILE A 1 108 ? -0.826 8.118 -1.353 1.00 77.88 108 ILE A C 1
ATOM 841 O O . ILE A 1 108 ? -0.162 7.901 -2.365 1.00 77.88 108 ILE A O 1
ATOM 845 N N . GLY A 1 109 ? -0.849 7.247 -0.340 1.00 75.44 109 GLY A N 1
ATOM 846 C CA . GLY A 1 109 ? -0.107 5.987 -0.372 1.00 75.44 109 GLY A CA 1
ATOM 847 C C . GLY A 1 109 ? -0.525 5.077 -1.533 1.00 75.44 109 GLY A C 1
ATO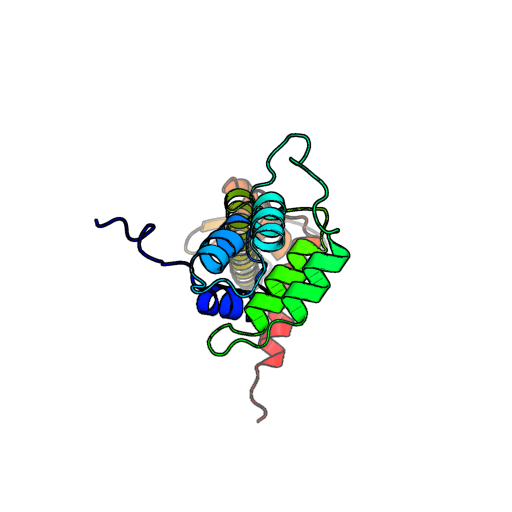M 848 O O . GLY A 1 109 ? 0.332 4.491 -2.203 1.00 75.44 109 GLY A O 1
ATOM 849 N N . MET A 1 110 ? -1.830 4.976 -1.795 1.00 77.50 110 MET A N 1
ATOM 850 C CA . MET A 1 110 ? -2.376 4.208 -2.914 1.00 77.50 110 MET A CA 1
ATOM 851 C C . MET A 1 110 ? -1.996 4.831 -4.259 1.00 77.50 110 MET A C 1
ATOM 853 O O . MET A 1 110 ? -1.476 4.123 -5.120 1.00 77.50 110 MET A O 1
ATOM 857 N N . HIS A 1 111 ? -2.165 6.145 -4.410 1.00 79.50 111 HIS A N 1
ATOM 858 C CA . HIS A 1 111 ? -1.762 6.891 -5.599 1.00 79.50 111 HIS A CA 1
ATOM 859 C C . HIS A 1 111 ? -0.272 6.686 -5.901 1.00 79.50 111 HIS A C 1
ATOM 861 O O . HIS A 1 111 ? 0.082 6.221 -6.981 1.00 79.50 111 HIS A O 1
ATOM 867 N N . ASN A 1 112 ? 0.602 6.892 -4.913 1.00 79.06 112 ASN A N 1
ATOM 868 C CA . ASN A 1 112 ? 2.045 6.686 -5.050 1.00 79.06 112 ASN A CA 1
ATOM 869 C C . ASN A 1 112 ? 2.403 5.241 -5.422 1.00 79.06 112 ASN A C 1
ATOM 871 O O . ASN A 1 112 ? 3.385 4.999 -6.127 1.00 79.06 112 ASN A O 1
ATOM 875 N N . THR A 1 113 ? 1.623 4.264 -4.955 1.00 83.00 113 THR A N 1
ATOM 876 C CA . THR A 1 113 ? 1.807 2.852 -5.314 1.00 83.00 113 THR A CA 1
ATOM 877 C C . THR A 1 113 ? 1.422 2.597 -6.769 1.00 83.00 113 THR A C 1
ATOM 879 O O . THR A 1 113 ? 2.187 1.957 -7.489 1.00 83.00 113 THR A O 1
ATOM 882 N N . ILE A 1 114 ? 0.278 3.119 -7.214 1.00 83.00 114 ILE A N 1
ATOM 883 C CA . ILE A 1 114 ? -0.209 3.000 -8.594 1.00 83.00 114 ILE A CA 1
ATOM 884 C C . ILE A 1 114 ? 0.762 3.690 -9.556 1.00 83.00 114 ILE A C 1
ATOM 886 O O . ILE A 1 114 ? 1.241 3.061 -10.499 1.00 83.00 114 ILE A O 1
ATOM 890 N N . MET A 1 115 ? 1.152 4.935 -9.273 1.00 83.12 115 MET A N 1
ATOM 891 C CA . MET A 1 115 ? 2.114 5.686 -10.088 1.00 83.12 115 MET A CA 1
ATOM 892 C C . MET A 1 115 ? 3.458 4.959 -10.192 1.00 83.12 115 MET A C 1
ATOM 894 O O . MET A 1 115 ? 4.022 4.834 -11.280 1.00 83.12 115 MET A O 1
ATOM 898 N N . ARG A 1 116 ? 3.941 4.377 -9.086 1.00 86.62 116 ARG A N 1
ATOM 899 C CA . ARG A 1 116 ? 5.145 3.535 -9.094 1.00 86.62 116 ARG A CA 1
ATOM 900 C C . ARG A 1 116 ? 4.976 2.298 -9.973 1.00 86.62 116 ARG A C 1
ATOM 902 O O . ARG A 1 116 ? 5.882 1.983 -10.734 1.00 86.62 116 ARG A O 1
ATOM 909 N N . GLN A 1 117 ? 3.838 1.610 -9.896 1.00 86.31 117 GLN A N 1
ATOM 910 C CA . GLN A 1 117 ? 3.561 0.446 -10.741 1.00 86.31 117 GLN A CA 1
ATOM 911 C C . GLN A 1 117 ? 3.527 0.813 -12.229 1.00 86.31 117 GLN A C 1
ATOM 913 O O . GLN A 1 117 ? 4.103 0.084 -13.034 1.00 86.31 117 GLN A O 1
ATOM 918 N N . HIS A 1 118 ? 2.910 1.939 -12.601 1.00 86.62 118 HIS A N 1
ATOM 919 C CA . HIS A 1 118 ? 2.917 2.425 -13.984 1.00 86.62 118 HIS A CA 1
ATOM 920 C C . HIS A 1 118 ? 4.331 2.739 -14.470 1.00 86.62 118 HIS A C 1
ATOM 922 O O . HIS A 1 118 ? 4.724 2.259 -15.533 1.00 86.62 118 HIS A O 1
ATOM 928 N N . ARG A 1 119 ? 5.126 3.454 -13.668 1.00 88.75 119 ARG A N 1
ATOM 929 C CA . ARG A 1 119 ? 6.531 3.731 -13.989 1.00 88.75 119 ARG A CA 1
ATOM 930 C C . ARG A 1 119 ? 7.336 2.443 -14.161 1.00 88.75 119 ARG A C 1
ATOM 932 O O . ARG A 1 119 ? 8.062 2.291 -15.138 1.00 88.75 119 ARG A O 1
ATOM 939 N N . ASP A 1 120 ? 7.183 1.487 -13.248 1.00 90.56 120 ASP A N 1
ATOM 940 C CA . ASP A 1 120 ? 7.884 0.204 -13.313 1.00 90.56 120 ASP A CA 1
ATOM 941 C C . ASP A 1 120 ? 7.449 -0.618 -14.545 1.00 90.56 120 ASP A C 1
ATOM 943 O O . ASP A 1 120 ? 8.280 -1.281 -15.167 1.00 90.56 120 ASP A O 1
ATOM 947 N N . ASN A 1 121 ? 6.166 -0.568 -14.935 1.00 89.00 121 ASN A N 1
ATOM 948 C CA . ASN A 1 121 ? 5.670 -1.171 -16.179 1.00 89.00 121 ASN A CA 1
ATOM 949 C C . ASN A 1 121 ? 6.336 -0.536 -17.405 1.00 89.00 121 ASN A C 1
ATOM 951 O O . ASN A 1 121 ? 6.818 -1.264 -18.273 1.00 89.00 121 ASN A O 1
ATOM 955 N N . LEU A 1 122 ? 6.380 0.798 -17.449 1.00 90.25 122 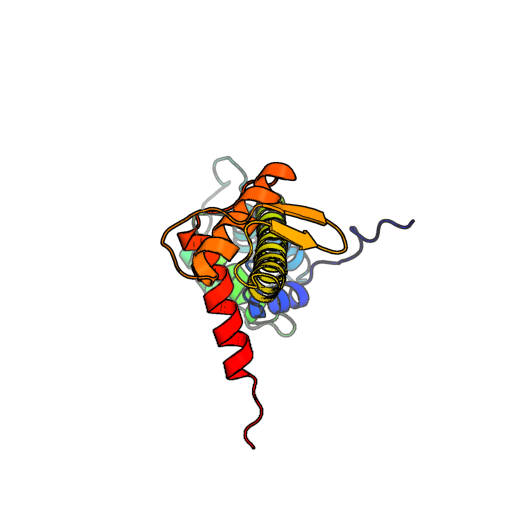LEU A N 1
ATOM 956 C CA . LEU A 1 122 ? 6.969 1.567 -18.542 1.00 90.25 122 LEU A CA 1
ATOM 957 C C . LEU A 1 122 ? 8.462 1.251 -18.698 1.00 90.25 122 LEU A C 1
ATOM 959 O O . LEU A 1 122 ? 8.901 0.915 -19.793 1.00 90.25 122 LEU A O 1
ATOM 963 N N . ILE A 1 123 ? 9.218 1.237 -17.592 1.00 92.19 123 ILE A N 1
ATOM 964 C CA . ILE A 1 123 ? 10.636 0.841 -17.573 1.00 92.19 123 ILE A CA 1
ATOM 965 C C . ILE A 1 123 ? 10.822 -0.557 -18.168 1.00 92.19 123 ILE A C 1
ATOM 967 O O . ILE A 1 123 ? 11.738 -0.782 -18.955 1.00 92.19 123 ILE A O 1
ATOM 971 N N . VAL A 1 124 ? 9.969 -1.518 -17.797 1.00 92.31 124 VAL A N 1
ATOM 972 C CA . VAL A 1 124 ? 10.072 -2.891 -18.312 1.00 92.31 124 VAL A CA 1
ATOM 973 C C . VAL A 1 124 ? 9.733 -2.971 -19.798 1.00 92.31 124 VAL A C 1
ATOM 975 O O . VAL A 1 124 ? 10.406 -3.723 -20.504 1.00 92.31 124 VAL A O 1
ATOM 978 N N . GLY A 1 125 ? 8.719 -2.234 -20.259 1.00 89.12 125 GLY A N 1
ATOM 979 C CA . GLY A 1 125 ? 8.334 -2.158 -21.671 1.00 89.12 125 GLY A CA 1
ATOM 980 C C . GLY A 1 125 ? 9.468 -1.598 -22.523 1.00 89.12 125 GLY A C 1
ATOM 981 O O . GLY A 1 125 ? 10.042 -2.327 -23.332 1.00 89.12 125 GLY A O 1
ATOM 982 N N . LEU A 1 126 ? 9.884 -0.366 -22.219 1.00 89.94 126 LEU A N 1
ATOM 983 C CA . LEU A 1 126 ? 10.965 0.332 -22.915 1.00 89.94 126 LEU A CA 1
ATOM 984 C C . LEU A 1 126 ? 12.263 -0.473 -22.907 1.00 89.94 126 LEU A C 1
ATOM 986 O O . LEU A 1 126 ? 12.877 -0.675 -23.950 1.00 89.94 126 LEU A O 1
ATOM 990 N N . HIS A 1 127 ? 12.669 -1.014 -21.753 1.00 92.19 127 HIS A N 1
ATOM 991 C CA . HIS A 1 127 ? 13.886 -1.818 -21.692 1.00 92.19 127 HIS A CA 1
ATOM 992 C C . HIS A 1 127 ? 13.810 -3.031 -22.623 1.00 92.19 127 HIS A C 1
ATOM 994 O O . HIS A 1 127 ? 14.813 -3.388 -23.230 1.00 92.19 127 HIS A O 1
ATOM 1000 N N . ARG A 1 128 ? 12.667 -3.725 -22.706 1.00 89.56 128 ARG A N 1
ATOM 1001 C CA . ARG A 1 128 ? 12.529 -4.907 -23.574 1.00 89.56 128 ARG A CA 1
ATOM 1002 C C . ARG A 1 128 ? 12.606 -4.534 -25.048 1.00 89.56 128 ARG A C 1
ATOM 1004 O O . ARG A 1 128 ? 13.328 -5.211 -25.773 1.00 89.56 128 ARG A O 1
ATOM 1011 N N . GLU A 1 129 ? 11.913 -3.476 -25.451 1.00 87.31 129 GLU A N 1
ATOM 1012 C CA . GLU A 1 129 ? 11.922 -2.973 -26.827 1.00 87.31 129 GLU A CA 1
ATOM 1013 C C . GLU A 1 129 ? 13.329 -2.530 -27.233 1.00 87.31 129 GLU A C 1
ATOM 1015 O O . GLU A 1 129 ? 13.895 -3.043 -28.194 1.00 87.31 129 GLU A O 1
ATOM 1020 N N . LEU A 1 130 ? 13.964 -1.677 -26.428 1.00 87.94 130 LEU A N 1
ATOM 1021 C CA . LEU A 1 130 ? 15.315 -1.182 -26.694 1.00 87.94 130 LEU A CA 1
ATOM 1022 C C . LEU A 1 130 ? 16.358 -2.296 -26.644 1.00 87.94 130 LEU A C 1
ATOM 1024 O O . LEU A 1 130 ? 17.296 -2.306 -27.434 1.00 87.94 130 LEU A O 1
ATOM 1028 N N . TYR A 1 131 ? 16.199 -3.262 -25.736 1.00 88.44 131 TYR A N 1
ATOM 1029 C CA . TYR A 1 131 ? 17.060 -4.436 -25.716 1.00 88.44 131 TYR A CA 1
ATOM 1030 C C . TYR A 1 131 ? 16.927 -5.230 -27.014 1.00 88.44 131 TYR A C 1
ATOM 1032 O O . TYR A 1 131 ? 17.952 -5.605 -27.573 1.00 88.44 131 TYR A O 1
ATOM 1040 N N . ALA A 1 132 ? 15.708 -5.474 -27.503 1.00 84.00 132 ALA A N 1
ATOM 1041 C CA . ALA A 1 132 ? 15.469 -6.230 -28.731 1.00 84.00 132 ALA A CA 1
ATOM 1042 C C . ALA A 1 132 ? 16.030 -5.520 -29.970 1.00 84.00 132 ALA A C 1
ATOM 1044 O O . ALA A 1 132 ? 16.634 -6.178 -30.804 1.00 84.00 132 ALA A O 1
ATOM 1045 N N . LEU A 1 133 ? 15.927 -4.195 -30.032 1.00 78.06 133 LEU A N 1
ATOM 1046 C CA . LEU A 1 133 ? 16.358 -3.404 -31.185 1.00 78.06 133 LEU A CA 1
ATOM 1047 C C . LEU A 1 133 ? 17.873 -3.117 -31.242 1.00 78.06 133 LEU A C 1
ATOM 1049 O O . LEU A 1 133 ? 18.369 -2.570 -32.224 1.00 78.06 133 LEU A O 1
ATOM 1053 N N . GLN A 1 134 ? 18.630 -3.448 -30.192 1.00 76.81 134 GLN A N 1
ATOM 1054 C CA . GLN A 1 134 ? 20.088 -3.286 -30.182 1.00 76.81 134 GLN A CA 1
ATOM 1055 C C . GLN A 1 134 ? 20.800 -4.346 -31.042 1.00 76.81 134 GLN A C 1
ATOM 1057 O O . GLN A 1 134 ? 21.334 -5.320 -30.509 1.00 76.81 134 GLN A O 1
ATOM 1062 N N . ASP A 1 135 ? 20.887 -4.099 -32.349 1.00 66.38 135 ASP A N 1
ATOM 1063 C CA . ASP A 1 135 ? 21.598 -4.945 -33.329 1.00 66.38 135 ASP A CA 1
ATOM 1064 C C . ASP A 1 135 ? 23.071 -4.542 -33.545 1.00 66.38 135 ASP A C 1
ATOM 1066 O O . ASP A 1 135 ? 23.668 -4.793 -34.584 1.00 66.38 135 ASP A O 1
ATOM 1070 N N . GLY A 1 136 ? 23.694 -3.905 -32.548 1.00 60.72 136 GLY A N 1
ATOM 1071 C CA . GLY A 1 136 ? 25.118 -3.535 -32.590 1.00 60.72 136 GLY A CA 1
ATOM 1072 C C . GLY A 1 136 ? 25.433 -2.200 -33.277 1.00 60.72 136 GLY A C 1
ATOM 1073 O O . GLY A 1 136 ? 26.573 -1.749 -33.210 1.00 60.72 136 GLY A O 1
ATOM 1074 N N . ASN A 1 137 ? 24.433 -1.525 -33.850 1.00 65.31 137 ASN A N 1
ATOM 1075 C CA . ASN A 1 137 ? 24.582 -0.206 -34.469 1.00 65.31 137 ASN A CA 1
ATOM 1076 C C . ASN A 1 137 ? 24.606 0.947 -33.447 1.00 65.31 137 ASN A C 1
ATOM 1078 O O . ASN A 1 137 ? 24.164 0.810 -32.305 1.00 65.31 137 ASN A O 1
ATOM 1082 N N . ARG A 1 138 ? 25.123 2.112 -33.873 1.00 70.56 138 ARG A N 1
ATOM 1083 C CA . ARG A 1 138 ? 25.214 3.342 -33.053 1.00 70.56 138 ARG A CA 1
ATOM 1084 C C . ARG A 1 138 ? 23.865 4.030 -32.814 1.00 70.56 138 ARG A C 1
ATOM 1086 O O . ARG A 1 138 ? 23.755 4.836 -31.897 1.00 70.56 138 ARG A O 1
ATOM 1093 N N . SER A 1 139 ? 22.850 3.719 -33.614 1.00 74.50 139 SER A N 1
ATOM 1094 C CA . SER A 1 139 ? 21.488 4.220 -33.440 1.00 74.50 139 SER A CA 1
ATOM 1095 C C . SER A 1 139 ? 20.464 3.128 -33.736 1.00 74.50 139 SER A C 1
ATOM 1097 O O . SER A 1 139 ? 20.753 2.151 -34.429 1.00 74.50 139 SER A O 1
ATOM 1099 N N . VAL A 1 140 ? 19.281 3.294 -33.155 1.00 77.25 140 VAL A N 1
ATOM 1100 C CA . VAL A 1 140 ? 18.132 2.402 -33.279 1.00 77.25 140 VAL A CA 1
ATOM 1101 C C . VAL A 1 140 ? 16.926 3.226 -33.713 1.00 77.25 140 VAL A C 1
ATOM 1103 O O . VAL A 1 140 ? 16.622 4.240 -33.089 1.00 77.25 140 VAL A O 1
ATOM 1106 N N . THR A 1 141 ? 16.208 2.778 -34.740 1.00 78.94 141 THR A N 1
ATOM 1107 C CA . THR A 1 141 ? 14.940 3.397 -35.150 1.00 78.94 141 THR A CA 1
ATOM 1108 C C . THR A 1 141 ? 13.784 2.716 -34.429 1.00 78.94 141 THR A C 1
ATOM 1110 O O . THR A 1 141 ? 13.539 1.528 -34.629 1.00 78.94 141 THR A O 1
ATOM 1113 N N . HIS A 1 142 ? 13.068 3.457 -33.585 1.00 79.44 142 HIS A N 1
ATOM 1114 C CA . HIS A 1 142 ? 11.869 2.977 -32.902 1.00 79.44 142 HIS A CA 1
ATOM 1115 C C . HIS A 1 142 ? 10.604 3.481 -33.614 1.00 79.44 142 HIS A C 1
ATOM 1117 O O . HIS A 1 142 ? 10.514 4.682 -33.881 1.00 79.44 142 HIS A O 1
ATOM 1123 N N . PRO A 1 143 ? 9.587 2.629 -33.851 1.00 73.69 143 PRO A N 1
ATOM 1124 C CA . PRO A 1 143 ? 8.404 2.982 -34.646 1.00 73.69 143 PRO A CA 1
ATOM 1125 C C . PRO A 1 143 ? 7.602 4.170 -34.097 1.00 73.69 143 PRO A C 1
ATOM 1127 O O . PRO A 1 143 ? 6.953 4.874 -34.857 1.00 73.69 143 PRO A O 1
ATOM 1130 N N . VAL A 1 144 ? 7.655 4.401 -32.782 1.00 79.12 144 VAL A N 1
ATOM 1131 C CA . VAL A 1 144 ? 6.901 5.479 -32.110 1.00 79.12 144 VAL A CA 1
ATOM 1132 C C . VAL A 1 144 ? 7.799 6.624 -31.635 1.00 79.12 144 VAL A C 1
ATOM 1134 O O . VAL A 1 144 ? 7.364 7.764 -31.551 1.00 79.12 144 VAL A O 1
ATOM 1137 N N . ILE A 1 145 ? 9.057 6.331 -31.299 1.00 80.56 145 ILE A N 1
ATOM 1138 C CA . ILE A 1 145 ? 9.942 7.270 -30.581 1.00 80.56 145 ILE A CA 1
ATOM 1139 C C . ILE A 1 145 ? 10.911 7.951 -31.562 1.00 80.56 145 ILE A C 1
ATOM 1141 O O . ILE A 1 145 ? 11.515 8.972 -31.236 1.00 80.56 145 ILE A O 1
ATOM 1145 N N . GLY A 1 146 ? 11.031 7.416 -32.780 1.00 80.75 146 GLY A N 1
ATOM 1146 C CA . GLY A 1 146 ? 11.977 7.881 -33.782 1.00 80.75 146 GLY A CA 1
ATOM 1147 C C . GLY A 1 146 ? 13.372 7.312 -33.545 1.00 80.75 146 GLY A C 1
ATOM 1148 O O . GLY A 1 146 ? 13.535 6.214 -33.009 1.00 80.75 146 GLY A O 1
ATOM 1149 N N . GLN A 1 147 ? 14.388 8.043 -33.987 1.00 83.94 147 GLN A N 1
ATOM 1150 C CA . GLN A 1 147 ? 15.774 7.610 -33.872 1.00 83.94 147 GLN A CA 1
ATOM 1151 C C . GLN A 1 147 ? 16.292 7.805 -32.443 1.00 83.94 147 GLN A C 1
ATOM 1153 O O . GLN A 1 147 ? 16.141 8.870 -31.845 1.00 83.94 147 GLN A O 1
ATOM 1158 N N . ILE A 1 148 ? 16.907 6.759 -31.898 1.00 84.25 148 ILE A N 1
ATOM 1159 C CA . ILE A 1 148 ? 17.434 6.715 -30.536 1.00 84.25 148 ILE A CA 1
ATOM 1160 C C . ILE A 1 148 ? 18.916 6.372 -30.612 1.00 84.25 148 ILE A C 1
ATOM 1162 O O . ILE A 1 148 ? 19.306 5.364 -31.207 1.00 84.25 148 ILE A O 1
ATOM 1166 N N . GLU A 1 149 ? 19.751 7.196 -29.994 1.00 83.62 149 GLU A N 1
ATOM 1167 C CA . GLU A 1 149 ? 21.186 6.947 -29.923 1.00 83.62 149 GLU A CA 1
ATOM 1168 C C . GLU A 1 149 ? 21.495 5.817 -28.939 1.00 83.62 149 GLU A C 1
ATOM 1170 O O . GLU A 1 149 ? 20.972 5.762 -27.822 1.00 83.62 149 GLU A O 1
ATOM 1175 N N . VAL A 1 150 ? 22.357 4.889 -29.359 1.00 82.56 150 VAL A N 1
ATOM 1176 C CA . VAL A 1 150 ? 22.845 3.822 -28.487 1.00 82.56 150 VAL A CA 1
ATOM 1177 C C . VAL A 1 150 ? 24.070 4.349 -27.740 1.00 82.56 150 VAL A C 1
ATOM 1179 O O . VAL A 1 150 ? 25.071 4.693 -28.378 1.00 82.56 150 VAL A O 1
ATOM 1182 N N . PRO A 1 151 ? 24.048 4.377 -26.395 1.00 81.62 151 PRO A N 1
ATOM 1183 C CA . PRO A 1 151 ? 25.155 4.898 -25.616 1.00 81.62 151 PRO A CA 1
ATOM 1184 C C . PRO A 1 151 ? 26.410 4.047 -25.845 1.00 81.62 151 PRO A C 1
ATOM 1186 O O . PRO A 1 151 ? 26.389 2.817 -25.706 1.00 81.62 151 PRO A O 1
ATOM 1189 N N . GLN A 1 152 ? 27.508 4.723 -26.191 1.00 78.44 152 GLN A N 1
ATOM 1190 C CA . GLN A 1 152 ? 28.828 4.131 -26.426 1.00 78.44 152 GLN A CA 1
ATOM 1191 C C . GLN A 1 152 ? 29.484 3.790 -25.085 1.00 78.44 152 GLN A C 1
ATOM 1193 O O . GLN A 1 152 ? 30.346 4.499 -24.581 1.00 78.44 152 GLN A O 1
ATOM 1198 N N . MET A 1 153 ? 29.003 2.723 -24.458 1.00 76.88 153 MET A N 1
ATOM 1199 C CA . MET A 1 153 ? 29.504 2.232 -23.179 1.00 76.88 153 MET A CA 1
ATOM 1200 C C . MET A 1 153 ? 30.110 0.844 -23.380 1.00 76.88 153 MET A C 1
ATOM 1202 O O . MET A 1 153 ? 29.481 0.008 -24.027 1.00 76.88 153 MET A O 1
ATOM 1206 N N . GLU A 1 154 ? 31.245 0.549 -22.735 1.00 64.62 154 GLU A N 1
ATOM 1207 C CA . GLU A 1 154 ? 31.893 -0.786 -22.719 1.00 64.62 154 GLU A CA 1
ATOM 1208 C C . GLU A 1 154 ? 31.057 -1.883 -22.023 1.00 64.62 154 GLU A C 1
ATOM 1210 O O . GLU A 1 154 ? 31.516 -2.977 -21.710 1.00 64.62 154 GLU A O 1
ATOM 1215 N N . GLN A 1 155 ? 29.796 -1.592 -21.721 1.00 76.62 155 GLN A N 1
ATOM 1216 C CA . GLN A 1 155 ? 28.927 -2.439 -20.929 1.00 76.62 155 GLN A CA 1
ATOM 1217 C C . GLN A 1 155 ? 28.000 -3.255 -21.833 1.00 76.62 155 GLN A C 1
ATOM 1219 O O . GLN A 1 155 ? 27.602 -2.826 -22.915 1.00 76.62 155 GLN A O 1
ATOM 1224 N N . GLY A 1 156 ? 27.607 -4.443 -21.365 1.00 83.25 156 GLY A N 1
ATOM 1225 C CA . GLY A 1 156 ? 26.773 -5.360 -22.143 1.00 83.25 156 GLY A CA 1
ATOM 1226 C C . GLY A 1 156 ? 25.415 -4.777 -22.566 1.00 83.25 156 GLY A C 1
ATOM 1227 O O . GLY A 1 156 ? 24.883 -3.858 -21.939 1.00 83.25 156 GLY A O 1
ATOM 1228 N N . ARG A 1 157 ? 24.811 -5.385 -23.600 1.00 85.69 157 ARG A N 1
ATOM 1229 C CA . ARG A 1 157 ? 23.512 -5.025 -24.220 1.00 85.69 157 ARG A CA 1
ATOM 1230 C C . ARG A 1 157 ? 22.441 -4.597 -23.205 1.00 85.69 157 ARG A C 1
ATOM 1232 O O . ARG A 1 157 ? 21.855 -3.528 -23.312 1.00 85.69 157 ARG A O 1
ATOM 1239 N N . SER A 1 158 ? 22.251 -5.371 -22.134 1.00 87.81 158 SER A N 1
ATOM 1240 C CA . SER A 1 158 ? 21.252 -5.044 -21.103 1.00 87.81 158 SER A CA 1
ATOM 1241 C C . SER A 1 158 ? 21.518 -3.720 -20.382 1.00 87.81 158 SER A C 1
ATOM 1243 O O . SER A 1 158 ? 20.574 -2.995 -20.086 1.00 87.81 158 SER A O 1
ATOM 1245 N N . ARG A 1 159 ? 22.778 -3.373 -20.104 1.00 87.81 159 ARG A N 1
ATOM 1246 C CA . ARG A 1 159 ? 23.106 -2.132 -19.392 1.00 87.81 159 ARG A CA 1
ATOM 1247 C C . ARG A 1 159 ? 22.983 -0.911 -20.305 1.00 87.81 159 ARG A C 1
ATOM 1249 O O . ARG A 1 159 ? 22.487 0.116 -19.852 1.00 87.81 159 ARG A O 1
ATOM 1256 N N . ARG A 1 160 ? 23.307 -1.061 -21.595 1.00 87.88 160 ARG A N 1
ATOM 1257 C CA . ARG A 1 160 ? 23.014 -0.045 -22.621 1.00 87.88 160 ARG A CA 1
ATOM 1258 C C . ARG A 1 160 ? 21.511 0.199 -22.756 1.00 87.88 160 ARG A C 1
ATOM 1260 O O . ARG A 1 160 ? 21.085 1.344 -22.749 1.00 87.88 160 ARG A O 1
ATOM 1267 N N . ALA A 1 161 ? 20.700 -0.862 -22.796 1.00 89.25 161 ALA A N 1
ATOM 1268 C CA . ALA A 1 161 ? 19.240 -0.738 -22.865 1.00 89.25 161 ALA A CA 1
ATOM 1269 C C . ALA A 1 161 ? 18.648 -0.030 -21.631 1.00 89.25 161 ALA A C 1
ATOM 1271 O O . ALA A 1 161 ? 17.762 0.811 -21.767 1.00 89.25 161 ALA A O 1
ATOM 1272 N N . LEU A 1 162 ? 19.166 -0.312 -20.427 1.00 92.69 162 LEU A N 1
ATOM 1273 C CA . LEU A 1 162 ? 18.785 0.417 -19.209 1.00 92.69 162 LEU A CA 1
ATOM 1274 C C . LEU A 1 162 ? 19.128 1.907 -19.298 1.00 92.69 162 LEU A C 1
ATOM 1276 O O . LEU A 1 162 ? 18.303 2.735 -18.923 1.00 92.69 162 LEU A O 1
ATOM 1280 N N . LYS A 1 163 ? 20.317 2.247 -19.811 1.00 91.69 163 LYS A N 1
ATOM 1281 C CA . LYS A 1 163 ? 20.735 3.641 -19.986 1.00 91.69 163 LYS A CA 1
ATOM 1282 C C . LYS A 1 163 ? 19.841 4.374 -20.987 1.00 91.69 163 LYS A C 1
ATOM 1284 O O . LYS A 1 163 ? 19.300 5.409 -20.631 1.00 91.69 163 LYS A O 1
ATOM 1289 N N . MET A 1 164 ? 19.575 3.781 -22.151 1.00 90.62 164 MET A N 1
ATOM 1290 C CA . MET A 1 164 ? 18.632 4.341 -23.131 1.00 90.62 164 MET A CA 1
ATOM 1291 C C . MET A 1 164 ? 17.231 4.525 -22.536 1.00 90.62 164 MET A C 1
ATOM 1293 O O . MET A 1 164 ? 16.593 5.545 -22.761 1.00 90.62 164 MET A O 1
ATOM 1297 N N . THR A 1 165 ? 16.760 3.563 -21.734 1.00 92.25 165 THR A N 1
ATOM 1298 C CA . THR A 1 165 ? 15.469 3.687 -21.037 1.00 92.25 165 THR A CA 1
ATOM 1299 C C . THR A 1 165 ? 15.474 4.886 -20.090 1.00 92.25 165 THR A C 1
ATOM 1301 O O . THR A 1 165 ? 14.511 5.642 -20.062 1.00 92.25 165 THR A O 1
ATOM 1304 N N . SER A 1 166 ? 16.552 5.074 -19.323 1.00 92.94 166 SER A N 1
ATOM 1305 C CA . SER A 1 166 ? 16.704 6.225 -18.429 1.00 92.94 166 SER A CA 1
ATOM 1306 C C . SER A 1 166 ? 16.694 7.539 -19.207 1.00 92.94 166 SER A C 1
ATOM 1308 O O . SER A 1 166 ? 16.004 8.465 -18.804 1.00 92.94 166 SER A O 1
ATOM 1310 N N . ASP A 1 167 ? 17.415 7.599 -20.327 1.00 91.12 167 ASP A N 1
ATOM 1311 C CA . ASP A 1 167 ? 17.551 8.811 -21.139 1.00 91.12 167 ASP A CA 1
ATOM 1312 C C . ASP A 1 167 ? 16.226 9.215 -21.790 1.00 91.12 167 ASP A C 1
ATOM 1314 O O . ASP A 1 167 ? 15.878 10.394 -21.806 1.00 91.12 167 ASP A O 1
ATOM 1318 N N . LEU A 1 168 ? 15.439 8.239 -22.252 1.00 90.62 168 LEU A N 1
ATOM 1319 C CA . LEU A 1 168 ? 14.089 8.491 -22.759 1.00 90.62 168 LEU A CA 1
ATOM 1320 C C . LEU A 1 168 ? 13.139 8.976 -21.669 1.00 90.62 168 LEU A C 1
ATOM 1322 O O . LEU A 1 168 ? 12.379 9.909 -21.904 1.00 90.62 168 LEU A O 1
ATOM 1326 N N . LEU A 1 169 ? 13.190 8.372 -20.478 1.00 90.75 169 LEU A N 1
ATOM 1327 C CA . LEU A 1 169 ? 12.371 8.818 -19.352 1.00 90.75 169 LEU A CA 1
ATOM 1328 C C . LEU A 1 169 ? 12.703 10.263 -18.974 1.00 90.75 169 LEU A C 1
ATOM 1330 O O . LEU A 1 169 ? 11.787 11.067 -18.847 1.00 90.75 169 LEU A O 1
ATOM 1334 N N . THR A 1 170 ? 13.988 10.611 -18.883 1.00 88.88 170 THR A N 1
ATOM 1335 C CA . THR A 1 170 ? 14.418 11.993 -18.631 1.00 88.88 170 THR A CA 1
ATOM 1336 C C . THR A 1 170 ? 13.969 12.942 -19.743 1.00 88.88 170 THR A C 1
ATOM 1338 O O . THR A 1 170 ? 13.470 14.023 -19.447 1.00 88.88 170 THR A O 1
ATOM 1341 N N . LYS A 1 171 ? 14.085 12.542 -21.018 1.00 88.62 171 LYS A N 1
ATOM 1342 C CA . LYS A 1 171 ? 13.616 13.342 -22.165 1.00 88.62 171 LYS A CA 1
ATOM 1343 C C . LYS A 1 171 ? 12.103 13.595 -22.129 1.00 88.62 171 LYS A C 1
ATOM 1345 O O . LYS A 1 171 ? 11.647 14.607 -22.646 1.00 88.62 171 LYS A O 1
ATOM 1350 N N . TRP A 1 172 ? 11.335 12.685 -21.538 1.00 88.38 172 TRP A N 1
ATOM 1351 C CA . TRP A 1 172 ? 9.888 12.810 -21.346 1.00 88.38 172 TRP A CA 1
ATOM 1352 C C . TRP A 1 172 ? 9.502 13.397 -19.986 1.00 88.38 172 TRP A C 1
ATOM 1354 O O . TRP A 1 172 ? 8.367 13.216 -19.555 1.00 88.38 172 TRP A O 1
ATOM 1364 N N . GLU A 1 173 ? 10.438 14.059 -19.302 1.00 87.50 173 GLU A N 1
ATOM 1365 C CA . GLU A 1 173 ? 10.208 14.732 -18.016 1.00 87.50 173 GLU A CA 1
ATOM 1366 C C . GLU A 1 173 ? 9.755 13.791 -16.884 1.00 87.50 173 GLU A C 1
ATOM 1368 O O . GLU A 1 173 ? 9.203 14.218 -15.870 1.00 87.50 173 GLU A O 1
ATOM 1373 N N . PHE A 1 174 ? 10.026 12.490 -17.012 1.00 86.00 174 PHE A N 1
ATOM 1374 C CA . PHE A 1 174 ? 9.917 11.562 -15.893 1.00 86.00 174 PHE A CA 1
ATOM 1375 C C . PHE A 1 174 ? 11.187 11.613 -15.046 1.00 86.00 174 PHE A C 1
ATOM 1377 O O . PHE A 1 174 ? 12.285 11.808 -15.561 1.00 86.00 174 PHE A O 1
ATOM 1384 N N . ASP A 1 175 ? 11.041 11.340 -13.748 1.00 85.75 175 ASP A N 1
ATOM 1385 C CA . ASP A 1 175 ? 12.163 11.099 -12.838 1.00 85.75 175 ASP A CA 1
ATOM 1386 C C . ASP A 1 175 ? 12.522 9.595 -12.830 1.00 85.75 175 ASP A C 1
ATOM 1388 O O . ASP A 1 175 ? 11.821 8.782 -12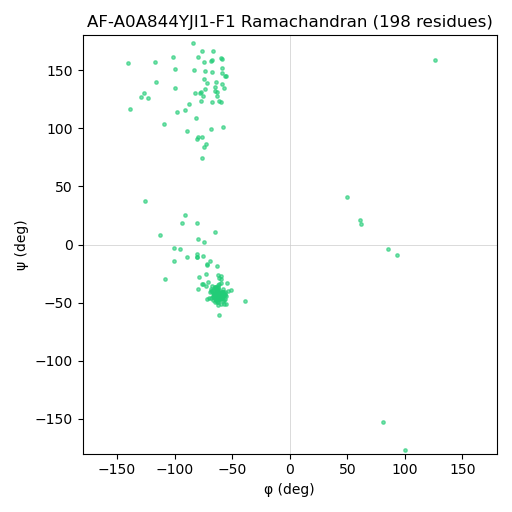.192 1.00 85.75 175 ASP A O 1
ATOM 1392 N N . PRO A 1 176 ? 13.544 9.159 -13.600 1.00 88.81 176 PRO A N 1
ATOM 1393 C CA . PRO A 1 176 ? 13.929 7.761 -13.637 1.00 88.81 176 PRO A CA 1
ATOM 1394 C C . PRO A 1 176 ? 14.610 7.350 -12.322 1.00 88.81 176 PRO A C 1
ATOM 1396 O O . PRO A 1 176 ? 15.468 8.057 -11.798 1.00 88.81 176 PRO A O 1
ATOM 1399 N N . PRO A 1 177 ? 14.312 6.150 -11.796 1.00 90.00 177 PRO A N 1
ATOM 1400 C CA . PRO A 1 177 ? 15.083 5.600 -10.692 1.00 90.00 177 PRO A CA 1
ATOM 1401 C C . PRO A 1 177 ? 16.517 5.276 -11.139 1.00 90.00 177 PRO A C 1
ATOM 1403 O O . PRO A 1 177 ? 16.813 5.177 -12.329 1.00 90.00 177 PRO A O 1
ATOM 1406 N N . SER A 1 178 ? 17.417 5.026 -10.183 1.00 91.94 178 SER A N 1
ATOM 1407 C CA . SER A 1 178 ? 18.810 4.705 -10.518 1.00 91.94 178 SER A CA 1
ATOM 1408 C C . SER A 1 178 ? 18.917 3.458 -11.407 1.00 91.94 178 SER A C 1
ATOM 1410 O O . SER A 1 178 ? 18.111 2.528 -11.300 1.00 91.94 178 SER A O 1
ATOM 1412 N N . LEU A 1 179 ? 19.962 3.365 -12.240 1.00 90.44 179 LEU A N 1
ATOM 1413 C CA . LEU A 1 179 ? 20.163 2.208 -13.130 1.00 90.44 179 LEU A CA 1
ATOM 1414 C C . LEU A 1 179 ? 20.156 0.863 -12.375 1.00 90.44 179 LEU A C 1
ATOM 1416 O O . LEU A 1 179 ? 19.675 -0.146 -12.894 1.00 90.44 179 LEU A O 1
ATOM 1420 N N . GLY A 1 180 ? 20.648 0.839 -11.130 1.00 89.94 180 GLY A N 1
ATOM 1421 C CA . GLY A 1 180 ? 20.585 -0.338 -10.258 1.00 89.94 180 GLY A CA 1
ATOM 1422 C C . GLY A 1 180 ? 19.153 -0.704 -9.848 1.00 89.94 180 GLY A C 1
ATOM 1423 O O . GLY A 1 180 ? 18.770 -1.875 -9.889 1.00 89.94 180 GLY A O 1
ATOM 1424 N N . GLN A 1 181 ? 18.328 0.290 -9.513 1.00 90.00 181 GLN A N 1
ATOM 1425 C CA . GLN A 1 181 ? 16.907 0.089 -9.227 1.00 90.00 181 GLN A CA 1
ATOM 1426 C C . GLN A 1 181 ? 16.138 -0.360 -10.477 1.00 90.00 181 GLN A C 1
ATOM 1428 O O . GLN A 1 181 ? 15.366 -1.316 -10.396 1.00 90.00 181 GLN A O 1
ATOM 1433 N N . MET A 1 182 ? 16.404 0.235 -11.643 1.00 91.81 182 MET A N 1
ATOM 1434 C CA . MET A 1 182 ? 15.821 -0.192 -12.921 1.00 91.81 182 MET A CA 1
ATOM 1435 C C . MET A 1 182 ? 16.184 -1.645 -13.254 1.00 91.81 182 MET A C 1
ATOM 1437 O O . MET A 1 182 ? 15.310 -2.442 -13.600 1.00 91.81 182 MET A O 1
ATOM 1441 N N . ARG A 1 183 ? 17.451 -2.042 -13.064 1.00 91.44 183 ARG A N 1
ATOM 1442 C CA . ARG A 1 183 ? 17.884 -3.442 -13.211 1.00 91.44 183 ARG A CA 1
ATOM 1443 C C . ARG A 1 183 ? 17.080 -4.376 -12.307 1.00 91.44 183 ARG A C 1
ATOM 1445 O O . ARG A 1 183 ? 16.664 -5.449 -12.755 1.00 91.44 183 ARG A O 1
ATOM 1452 N N . ASN A 1 184 ? 16.843 -3.986 -11.055 1.00 89.69 184 ASN A N 1
ATOM 1453 C CA . ASN A 1 184 ? 16.039 -4.768 -10.114 1.00 89.69 184 ASN A CA 1
ATOM 1454 C C . ASN A 1 184 ? 14.580 -4.893 -10.569 1.00 89.69 184 ASN A C 1
ATOM 1456 O O . ASN A 1 184 ? 14.030 -5.994 -10.519 1.00 89.69 184 ASN A O 1
ATOM 1460 N N . ILE A 1 185 ? 13.974 -3.807 -11.055 1.00 89.19 185 ILE A N 1
ATOM 1461 C CA . ILE A 1 185 ? 12.611 -3.791 -11.611 1.00 89.19 185 ILE A CA 1
ATOM 1462 C C . ILE A 1 185 ? 12.496 -4.790 -12.775 1.00 89.19 185 ILE A C 1
ATOM 1464 O O . ILE A 1 185 ? 11.646 -5.687 -12.752 1.00 89.19 185 ILE A O 1
ATOM 1468 N N . VAL A 1 186 ? 13.412 -4.714 -13.746 1.00 88.69 186 VAL A N 1
ATOM 1469 C CA . VAL A 1 186 ? 13.442 -5.612 -14.915 1.00 88.69 186 VAL A CA 1
ATOM 1470 C C . VAL A 1 186 ? 13.668 -7.073 -14.503 1.00 88.69 186 VAL A C 1
ATOM 1472 O O . VAL A 1 186 ? 12.991 -7.981 -14.998 1.00 88.69 186 VAL A O 1
ATOM 1475 N N . SER A 1 187 ? 14.578 -7.318 -13.557 1.00 85.75 187 SER A N 1
ATOM 1476 C CA . SER A 1 187 ? 14.929 -8.670 -13.098 1.00 85.75 187 SER A CA 1
ATOM 1477 C C . SER A 1 187 ? 13.800 -9.338 -12.307 1.00 85.75 187 SER A C 1
ATOM 1479 O O . SER A 1 187 ? 13.520 -10.521 -12.508 1.00 85.75 187 SER A O 1
ATOM 1481 N N . ARG A 1 188 ? 13.108 -8.591 -11.435 1.00 80.88 188 ARG A N 1
ATOM 1482 C CA . ARG A 1 188 ? 11.973 -9.103 -10.643 1.00 80.88 188 ARG A CA 1
ATOM 1483 C C . ARG A 1 188 ? 10.829 -9.573 -11.536 1.00 80.88 188 ARG A C 1
ATOM 1485 O O . ARG A 1 188 ? 10.245 -10.624 -11.282 1.00 80.88 188 ARG A O 1
ATOM 1492 N N . ARG A 1 189 ? 10.547 -8.848 -12.622 1.00 71.19 189 ARG A N 1
ATOM 1493 C CA . ARG A 1 189 ? 9.466 -9.211 -13.548 1.00 71.19 189 ARG A CA 1
ATOM 1494 C C . ARG A 1 189 ? 9.768 -10.455 -14.378 1.00 71.19 189 ARG A C 1
ATOM 1496 O O . ARG A 1 189 ? 8.858 -11.223 -14.669 1.00 71.19 189 ARG A O 1
ATOM 1503 N N . ARG A 1 190 ? 11.041 -10.691 -14.725 1.00 61.62 190 ARG A N 1
ATOM 1504 C CA . ARG A 1 190 ? 11.467 -11.947 -15.368 1.00 61.62 190 ARG A CA 1
ATOM 1505 C C . ARG A 1 190 ? 11.210 -13.154 -14.462 1.00 61.62 190 ARG A C 1
ATOM 1507 O O . ARG A 1 190 ? 10.647 -14.134 -14.934 1.00 61.62 190 ARG A O 1
ATOM 1514 N N . LYS A 1 191 ? 11.533 -13.053 -13.168 1.00 61.38 191 LYS A N 1
ATOM 1515 C CA . LYS A 1 191 ? 11.286 -14.125 -12.185 1.00 61.38 191 LYS A CA 1
ATOM 1516 C C . LYS A 1 191 ? 9.793 -14.425 -12.002 1.00 61.38 191 LYS A C 1
ATOM 1518 O O . LYS A 1 191 ? 9.402 -15.586 -12.004 1.00 61.38 191 LYS A O 1
ATOM 1523 N N . LEU A 1 192 ? 8.954 -13.388 -11.927 1.00 60.25 192 LEU A N 1
ATOM 1524 C CA . LEU A 1 192 ? 7.493 -13.542 -11.833 1.00 60.25 192 LEU A CA 1
ATOM 1525 C C . LEU A 1 192 ? 6.880 -14.230 -13.064 1.00 60.25 192 LEU A C 1
ATOM 1527 O O . LEU A 1 192 ? 5.938 -15.002 -12.919 1.00 60.25 192 LEU A O 1
ATOM 1531 N N . ASN A 1 193 ? 7.422 -13.986 -14.261 1.00 57.81 193 ASN A N 1
ATOM 1532 C CA . ASN A 1 193 ? 6.958 -14.640 -15.488 1.00 57.81 193 ASN A CA 1
ATOM 1533 C C . ASN A 1 193 ? 7.497 -16.076 -15.646 1.00 57.81 193 ASN A C 1
ATOM 1535 O O . ASN A 1 193 ? 6.838 -16.897 -16.273 1.00 57.81 193 ASN A O 1
ATOM 1539 N N . GLN A 1 194 ? 8.665 -16.399 -15.080 1.00 55.34 194 GLN A N 1
ATOM 1540 C CA . GLN A 1 194 ? 9.232 -17.757 -15.110 1.00 55.34 194 GLN A CA 1
ATOM 1541 C C . GLN A 1 194 ? 8.529 -18.712 -14.135 1.00 55.34 194 GLN A C 1
ATOM 1543 O O . GLN A 1 194 ? 8.332 -19.872 -14.475 1.00 55.34 194 GLN A O 1
ATOM 1548 N N . GLY A 1 195 ? 8.069 -18.222 -12.979 1.00 52.41 195 GLY A N 1
ATOM 1549 C CA . GLY A 1 195 ? 7.278 -19.009 -12.020 1.00 52.41 195 GLY A CA 1
ATOM 1550 C C . GLY A 1 195 ? 5.821 -19.274 -12.430 1.00 52.41 195 GLY A C 1
ATOM 1551 O O . GLY A 1 195 ? 5.076 -19.859 -11.654 1.00 52.41 195 GLY A O 1
ATOM 1552 N N . ARG A 1 196 ? 5.394 -18.818 -13.616 1.00 47.34 196 ARG A N 1
ATOM 1553 C CA . ARG A 1 196 ? 4.047 -19.036 -14.179 1.00 47.34 196 ARG A CA 1
ATOM 1554 C C . ARG A 1 196 ? 4.042 -19.933 -15.420 1.00 47.34 196 ARG A C 1
ATOM 1556 O O . ARG A 1 196 ? 3.012 -20.030 -16.080 1.00 47.34 196 ARG A O 1
ATOM 1563 N N . ARG A 1 197 ? 5.170 -20.562 -15.773 1.00 41.97 197 ARG A N 1
ATOM 1564 C CA . ARG A 1 197 ? 5.157 -21.590 -16.820 1.00 41.97 197 ARG A CA 1
ATOM 1565 C C . ARG A 1 197 ? 4.362 -22.795 -16.297 1.00 41.97 197 ARG A C 1
ATOM 1567 O O . ARG A 1 197 ? 4.741 -23.299 -15.240 1.00 41.97 197 ARG A O 1
ATOM 1574 N N . PRO A 1 198 ? 3.285 -23.242 -16.971 1.00 42.59 198 PRO A N 1
ATOM 1575 C CA . PRO A 1 198 ? 2.729 -24.553 -16.672 1.00 42.59 198 PRO A CA 1
ATOM 1576 C C . PRO A 1 198 ? 3.836 -25.589 -16.898 1.00 42.59 198 PRO A C 1
ATOM 1578 O O . PRO A 1 198 ? 4.640 -25.448 -17.826 1.00 42.59 198 PRO A O 1
ATOM 1581 N N . ALA A 1 199 ? 3.925 -26.562 -15.991 1.00 47.50 199 ALA A N 1
ATOM 1582 C CA . ALA A 1 199 ? 4.748 -27.744 -16.209 1.00 47.50 199 ALA A CA 1
ATOM 1583 C C . ALA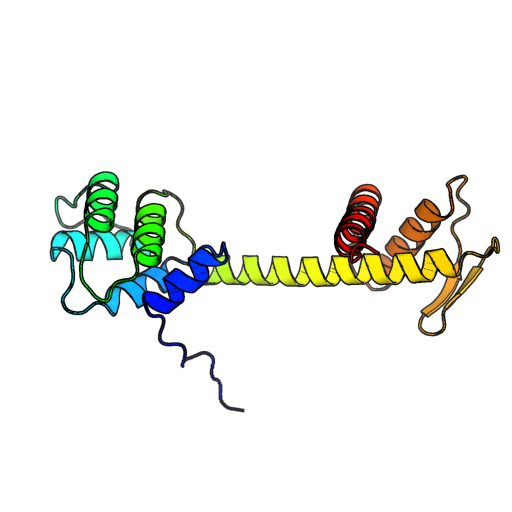 A 1 199 ? 4.325 -28.406 -17.539 1.00 47.50 199 ALA A C 1
ATOM 1585 O O . ALA A 1 199 ? 3.146 -28.286 -17.891 1.00 47.50 199 ALA A O 1
ATOM 1586 N N . PRO A 1 200 ? 5.274 -28.998 -18.288 1.00 52.94 200 PRO A N 1
ATOM 1587 C CA . PRO A 1 200 ? 4.973 -29.672 -19.549 1.00 52.94 200 PRO A CA 1
ATOM 1588 C C . PRO A 1 200 ? 3.930 -30.778 -19.375 1.00 52.94 200 PRO A C 1
ATOM 1590 O O . PRO A 1 200 ? 3.903 -31.397 -18.285 1.00 52.94 200 PRO A O 1
#

Organism: NCBI:txid1463597

pLDDT: mean 81.7, std 13.96, range [27.89, 95.38]

Mean predicted aligned error: 12.15 Å

Foldseek 3Di:
DDDCVPPPQLALVNQLVCVVVVHQDALVSLLSRQVPDPPRLDDPLLNVVLNCLSVVDDDDDPDDGDQLVVSLVSLCPRPDPPRDNSSSVSSSVSSVDPDGGHPVNSVVVVVVVVVVVVLLVLLLVQLVQQLVQPPPDQWGQDPPPGIFGQDPDPDDSSLSSLVSSCVVCVVVVHDDDDSVVSVVSNVVVVVVVVVPDDDD

Radius of gyration: 25.47 Å; Cα contacts (8 Å, |Δi|>4): 181; chains: 1; bounding box: 58×47×68 Å

Sequence (200 aa):
MADFAHYSVTSPAIVARFAARRGRPSDEMLLKAFDQICPSPLSQIETEAVRRVLVRKRGRPPGKLPSRTQLTRAVLQINQPGIPRGFLEALAHRLGSIEGRSEFEAQIGMHNTIMRQHRDNLIVGLHRELYALQDGNRSVTHPVIGQIEVPQMEQGRSRRALKMTSDLLTKWEFDPPSLGQMRNIVSRRRKLNQGRRPAP

Solvent-accessible surface area (backbone atoms only — not comparable to full-atom values): 11834 Å² total; per-residue (Å²): 133,85,80,66,87,79,70,73,78,55,37,40,65,55,50,17,54,42,36,74,73,74,42,79,79,25,27,59,54,50,46,50,15,55,74,66,49,78,78,65,94,56,54,72,68,54,47,52,48,52,49,42,67,44,69,62,66,85,74,84,69,96,64,92,66,79,50,50,70,54,48,23,50,54,44,64,64,64,81,57,89,94,62,45,65,54,27,35,52,53,49,23,53,50,50,66,40,90,73,80,44,48,59,66,61,50,49,51,53,50,48,55,49,51,55,48,50,53,50,52,49,49,54,41,51,46,28,51,54,47,42,70,59,62,81,81,57,69,57,37,82,38,98,87,79,41,78,40,72,47,69,93,56,103,56,59,68,70,58,38,17,47,50,48,40,40,53,51,32,46,74,68,74,42,87,62,70,56,72,69,56,48,51,49,54,47,51,52,54,51,53,61,58,61,77,63,60,76,80,132

Secondary structure (DSSP, 8-state):
---GGG-----HHHHHHHHHTT----HHHHHHHHHT-SS-SS-HHHHHHHHHHHHT--S--SS-PPPHHHHHHHHHH---TTS-HHHHHHHHHHHH-SS---HHHHHHHHHHHHHHHHHHHHHHHHHHHHHHH-SSSSEEEETTTEEEEPP--SS-HHHHHHHHHHHHHHHTT--PPPHHHHHHHHHHHHHHHHTTPPP-